Protein AF-A0A6G3T0Z4-F1 (afdb_monomer_lite)

Organism: Streptomyces anulatus (NCBI:txid1892)

InterPro domains:
  IPR003482 Transcription factor WhiB [MF_01479] (1-99)
  IPR003482 Transcription factor WhiB [PTHR38839] (20-99)
  IPR034768 WhiB-like iron-sulfur binding domain [PF02467] (22-90)
  IPR034768 WhiB-like iron-sulfur binding domain [PS51674] (27-90)

Secondary structure (DSSP, 8-state):
--------S-TTS-PPTT--TTGGG-TTTT--HHHHHHHHS--TT-HHHHHHHHHHHHH-TTHHHHHHHHHHTT--SS-BTTB-HHHHHHHHHHGGG---HHHHHHHHTT------HHHHHHHHHHHHHTT--HHHHHHHHT--HHHHHHHHHHHHHHHHHHHHHTTPPPPP------PPP--PPP-PPPPPPPP------PPPPPP--

Foldseek 3Di:
DDPPPPPQAPPLNADAVVDPSLVCQFLCPPDDPVVCCCLFFPDPPSVVSLVVNLVSLVPRPCLVVFLVVCLVVVPQGTATSSDHSVRCVVCNVCVLVDADVSQLVCLVVVTRHDAHVNSLLVNLLVCLVVVHQLVVNCVSVVHDSVVSVVSSVVSVVVVVVVCVVVVNDDDDPDPPPPDPDDDDDDDDDDDDDDDDDDDDDDDDDDDDD

Structure (mmCIF, N/CA/C/O backbone):
data_AF-A0A6G3T0Z4-F1
#
_entry.id   AF-A0A6G3T0Z4-F1
#
loop_
_atom_site.group_PDB
_atom_site.id
_atom_site.type_symbol
_atom_site.label_atom_id
_atom_site.label_alt_id
_atom_site.label_comp_id
_atom_site.label_asym_id
_atom_site.label_entity_id
_atom_site.label_seq_id
_atom_site.pdbx_PDB_ins_code
_atom_site.Cartn_x
_atom_site.Cartn_y
_atom_site.Cartn_z
_atom_site.occupancy
_atom_site.B_iso_or_equiv
_atom_site.auth_seq_id
_atom_site.auth_comp_id
_atom_site.auth_asym_id
_atom_site.auth_atom_id
_atom_site.pdbx_PDB_model_num
ATOM 1 N N . MET A 1 1 ? 9.304 -39.508 3.574 1.00 39.16 1 MET A N 1
ATOM 2 C CA . MET A 1 1 ? 9.573 -38.255 2.840 1.00 39.16 1 MET A CA 1
ATOM 3 C C . MET A 1 1 ? 8.462 -37.276 3.164 1.00 39.16 1 MET A C 1
ATOM 5 O O . MET A 1 1 ? 7.325 -37.524 2.794 1.00 39.16 1 MET A O 1
ATOM 9 N N . ARG A 1 2 ? 8.745 -36.240 3.958 1.00 34.88 2 ARG A N 1
ATOM 10 C CA . ARG A 1 2 ? 7.771 -35.175 4.216 1.00 34.88 2 ARG A CA 1
ATOM 11 C C . ARG A 1 2 ? 7.831 -34.242 3.014 1.00 34.88 2 ARG A C 1
ATOM 13 O O . ARG A 1 2 ? 8.880 -33.650 2.783 1.00 34.88 2 ARG A O 1
ATOM 20 N N . HIS A 1 3 ? 6.756 -34.163 2.237 1.00 34.72 3 HIS A N 1
ATOM 21 C CA . HIS A 1 3 ? 6.620 -33.124 1.225 1.00 34.72 3 HIS A CA 1
ATOM 22 C C . HIS A 1 3 ? 6.630 -31.782 1.960 1.00 34.72 3 HIS A C 1
ATOM 24 O O . HIS A 1 3 ? 5.658 -31.423 2.622 1.00 34.72 3 HIS A O 1
ATOM 30 N N . ILE A 1 4 ? 7.760 -31.076 1.910 1.00 44.34 4 ILE A N 1
ATOM 31 C CA . ILE A 1 4 ? 7.781 -29.642 2.170 1.00 44.34 4 ILE A CA 1
ATOM 32 C C . ILE A 1 4 ? 6.939 -29.070 1.039 1.00 44.34 4 ILE A C 1
ATOM 34 O O . ILE A 1 4 ? 7.375 -29.017 -0.104 1.00 44.34 4 ILE A O 1
ATOM 38 N N . THR A 1 5 ? 5.681 -28.756 1.328 1.00 44.34 5 THR A N 1
ATOM 39 C CA . THR A 1 5 ? 4.868 -27.940 0.438 1.00 44.34 5 THR A CA 1
ATOM 40 C C . THR A 1 5 ? 5.527 -26.573 0.409 1.00 44.34 5 THR A C 1
ATOM 42 O O . THR A 1 5 ? 5.261 -25.749 1.288 1.00 44.34 5 THR A O 1
ATOM 45 N N . THR A 1 6 ? 6.434 -26.360 -0.539 1.00 48.06 6 THR A N 1
ATOM 46 C CA . THR A 1 6 ? 6.972 -25.050 -0.877 1.00 48.06 6 THR A CA 1
ATOM 47 C C . THR A 1 6 ? 5.756 -24.159 -1.115 1.00 48.06 6 THR A C 1
ATOM 49 O O . THR A 1 6 ? 4.993 -24.358 -2.058 1.00 48.06 6 THR A O 1
ATOM 52 N N . HIS A 1 7 ? 5.441 -23.275 -0.167 1.00 46.06 7 HIS A N 1
ATOM 53 C CA . HIS A 1 7 ? 4.372 -22.296 -0.347 1.00 46.06 7 HIS A CA 1
ATOM 54 C C . HIS A 1 7 ? 4.904 -21.247 -1.335 1.00 46.06 7 HIS A C 1
ATOM 56 O O . HIS A 1 7 ? 5.292 -20.154 -0.943 1.00 46.06 7 HIS A O 1
ATOM 62 N N . ASP A 1 8 ? 4.985 -21.625 -2.615 1.00 56.66 8 ASP A N 1
ATOM 63 C CA . ASP A 1 8 ? 5.707 -20.904 -3.675 1.00 56.66 8 ASP A CA 1
ATOM 64 C C . ASP A 1 8 ? 5.019 -19.611 -4.134 1.00 56.66 8 ASP A C 1
ATOM 66 O O . ASP A 1 8 ? 5.622 -18.759 -4.788 1.00 56.66 8 ASP A O 1
ATOM 70 N N . ALA A 1 9 ? 3.764 -19.415 -3.743 1.00 55.50 9 ALA A N 1
ATOM 71 C CA . ALA A 1 9 ? 3.096 -18.125 -3.740 1.00 55.50 9 ALA A CA 1
ATOM 72 C C . ALA A 1 9 ? 2.001 -18.154 -2.669 1.00 55.50 9 ALA A C 1
ATOM 74 O O . ALA A 1 9 ? 1.286 -19.155 -2.551 1.00 55.50 9 ALA A O 1
ATOM 75 N N . PRO A 1 10 ? 1.805 -17.081 -1.887 1.00 57.53 10 PRO A N 1
ATOM 76 C CA . PRO A 1 10 ? 0.665 -17.035 -0.990 1.00 57.53 10 PRO A CA 1
ATOM 77 C C . PRO A 1 10 ? -0.624 -17.106 -1.820 1.00 57.53 10 PRO A C 1
ATOM 79 O O . PRO A 1 10 ? -0.780 -16.346 -2.772 1.00 57.53 10 PRO A O 1
ATOM 82 N N . ALA A 1 11 ? -1.571 -17.976 -1.450 1.00 58.59 11 ALA A N 1
ATOM 83 C CA . ALA A 1 11 ? -2.845 -18.171 -2.166 1.00 58.59 11 ALA A CA 1
ATOM 84 C C . ALA A 1 11 ? -3.649 -16.869 -2.385 1.00 58.59 11 ALA A C 1
ATOM 86 O O . ALA A 1 11 ? -4.491 -16.760 -3.270 1.00 58.59 11 ALA A O 1
ATOM 87 N N . THR A 1 12 ? -3.377 -15.854 -1.571 1.00 63.94 12 THR A N 1
ATOM 88 C CA . THR A 1 12 ? -3.968 -14.516 -1.624 1.00 63.94 12 THR A CA 1
ATOM 89 C C . THR A 1 12 ? -3.285 -13.571 -2.616 1.00 63.94 12 THR A C 1
ATOM 91 O O . THR A 1 12 ? -3.827 -12.493 -2.863 1.00 63.94 12 THR A O 1
ATOM 94 N N . GLY A 1 13 ? -2.118 -13.928 -3.166 1.00 75.25 13 GLY A N 1
ATOM 95 C CA . GLY A 1 13 ? -1.301 -13.084 -4.046 1.00 75.25 13 GLY A CA 1
ATOM 96 C C . GLY A 1 13 ? -0.792 -11.804 -3.380 1.00 75.25 13 GLY A C 1
ATOM 97 O O . GLY A 1 13 ? -0.668 -10.788 -4.051 1.00 75.25 13 GLY A O 1
ATOM 98 N N . LEU A 1 14 ? -0.609 -11.831 -2.055 1.00 84.69 14 LEU A N 1
ATOM 99 C CA . LEU A 1 14 ? -0.112 -10.708 -1.262 1.00 84.69 14 LEU A CA 1
ATOM 100 C C . LEU A 1 14 ? 1.140 -11.130 -0.502 1.00 84.69 14 LEU A C 1
ATOM 102 O O . LEU A 1 14 ? 1.054 -12.022 0.353 1.00 84.69 14 LEU A O 1
ATOM 106 N N . ARG A 1 15 ? 2.248 -10.441 -0.760 1.00 88.31 15 ARG A N 1
ATOM 107 C CA . ARG A 1 15 ? 3.511 -10.543 -0.023 1.00 88.31 15 ARG A CA 1
ATOM 108 C C . ARG A 1 15 ? 3.338 -10.286 1.483 1.00 88.31 15 ARG A C 1
ATOM 110 O O . ARG A 1 15 ? 2.588 -9.391 1.883 1.00 88.31 15 ARG A O 1
ATOM 117 N N . GLY A 1 16 ? 4.021 -11.074 2.314 1.00 86.88 16 GLY A N 1
ATOM 118 C CA . GLY A 1 16 ? 4.081 -10.833 3.762 1.00 86.88 16 GLY A CA 1
ATOM 119 C C . GLY A 1 16 ? 5.080 -9.729 4.131 1.00 86.88 16 GLY A C 1
ATOM 120 O O . GLY A 1 16 ? 5.946 -9.419 3.324 1.00 86.88 16 GLY A O 1
ATOM 121 N N . ILE A 1 17 ? 5.028 -9.115 5.316 1.00 86.81 17 ILE A N 1
ATOM 122 C CA . ILE A 1 17 ? 6.074 -8.151 5.727 1.00 86.81 17 ILE A CA 1
ATOM 123 C C . ILE A 1 17 ? 7.436 -8.866 5.770 1.00 86.81 17 ILE A C 1
ATOM 125 O O . ILE A 1 17 ? 7.545 -9.977 6.271 1.00 86.81 17 ILE A O 1
ATOM 129 N N . GLY 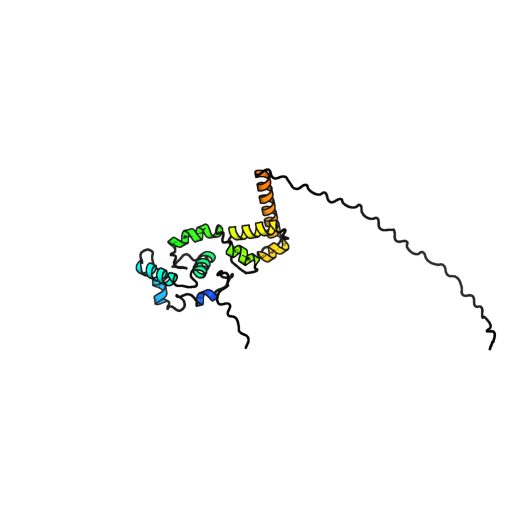A 1 18 ? 8.469 -8.268 5.167 1.00 84.19 18 GLY A N 1
ATOM 130 C CA . GLY A 1 18 ? 9.815 -8.860 5.109 1.00 84.19 18 GLY A CA 1
ATOM 131 C C . GLY A 1 18 ? 9.991 -10.072 4.182 1.00 84.19 18 GLY A C 1
ATOM 132 O O . GLY A 1 18 ? 11.114 -10.522 4.003 1.00 84.19 18 GLY A O 1
ATOM 133 N N . ASP A 1 19 ? 8.928 -10.584 3.557 1.00 86.56 19 ASP A N 1
ATOM 134 C CA . ASP A 1 19 ? 9.032 -11.667 2.574 1.00 86.56 19 ASP A CA 1
ATOM 135 C C . ASP A 1 19 ? 9.763 -11.200 1.300 1.00 86.56 19 ASP A C 1
ATOM 137 O O . ASP A 1 19 ? 9.306 -10.279 0.609 1.00 86.56 19 ASP A O 1
ATOM 141 N N . THR A 1 20 ? 10.896 -11.845 1.010 1.00 86.69 20 THR A N 1
ATOM 142 C CA . THR A 1 20 ? 11.754 -11.639 -0.167 1.00 86.69 20 THR A CA 1
ATOM 143 C C . THR A 1 20 ? 11.753 -12.833 -1.127 1.00 86.69 20 THR A C 1
ATOM 145 O O . THR A 1 20 ? 12.346 -12.741 -2.198 1.00 86.69 20 THR A O 1
ATOM 148 N N . HIS A 1 21 ? 11.043 -13.928 -0.823 1.00 87.62 21 HIS A N 1
ATOM 149 C CA . HIS A 1 21 ? 11.031 -15.146 -1.651 1.00 87.62 21 HIS A CA 1
ATOM 150 C C . HIS A 1 21 ? 10.405 -14.920 -3.037 1.00 87.62 21 HIS A C 1
ATOM 152 O O . HIS A 1 21 ? 10.620 -15.670 -3.983 1.00 87.62 21 HIS A O 1
ATOM 158 N N . TRP A 1 22 ? 9.622 -13.857 -3.207 1.00 89.38 22 TRP A N 1
ATOM 159 C CA . TRP A 1 22 ? 9.109 -13.473 -4.519 1.00 89.38 22 TRP A CA 1
ATOM 160 C C . TRP A 1 22 ? 10.216 -13.014 -5.486 1.00 89.38 22 TRP A C 1
ATOM 162 O O . TRP A 1 22 ? 10.035 -13.155 -6.691 1.00 89.38 22 TRP A O 1
ATOM 172 N N . GLN A 1 23 ? 11.352 -12.505 -4.995 1.00 91.62 23 GLN A N 1
ATOM 173 C CA . GLN A 1 23 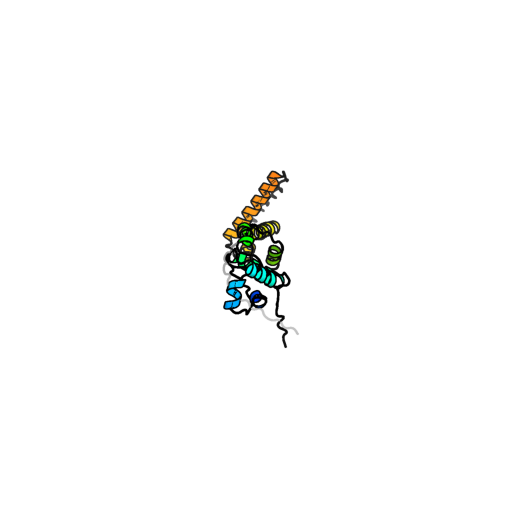? 12.404 -11.930 -5.844 1.00 91.62 23 GLN A CA 1
ATOM 174 C C . GLN A 1 23 ? 13.029 -12.972 -6.773 1.00 91.62 23 GLN A C 1
ATOM 176 O O . GLN A 1 23 ? 13.218 -12.688 -7.951 1.00 91.62 23 GLN A O 1
ATOM 181 N N . VAL A 1 24 ? 13.247 -14.200 -6.286 1.00 91.56 24 VAL A N 1
ATOM 182 C CA . VAL A 1 24 ? 13.832 -15.296 -7.084 1.00 91.56 24 VAL A CA 1
ATOM 183 C C . VAL A 1 24 ? 12.939 -15.766 -8.236 1.00 91.56 24 VAL A C 1
ATOM 185 O O . VAL A 1 24 ? 13.389 -16.493 -9.112 1.00 91.56 24 VAL A O 1
ATOM 188 N N . ARG A 1 25 ? 11.665 -15.352 -8.248 1.00 90.62 25 ARG A N 1
ATOM 189 C CA . ARG A 1 25 ? 10.694 -15.644 -9.315 1.00 90.62 25 ARG A CA 1
ATOM 190 C C . ARG A 1 25 ? 10.538 -14.489 -10.308 1.00 90.62 25 ARG A C 1
ATOM 192 O O . ARG A 1 25 ? 9.703 -14.572 -11.208 1.00 90.62 25 ARG A O 1
ATOM 199 N N . GLY A 1 26 ? 11.260 -13.385 -10.114 1.00 94.06 26 GLY A N 1
ATOM 200 C CA . GLY A 1 26 ? 11.271 -12.276 -11.060 1.00 94.06 26 GLY A CA 1
ATOM 201 C C . GLY A 1 26 ? 11.896 -12.704 -12.379 1.00 94.06 26 GLY A C 1
ATOM 202 O O . GLY A 1 26 ? 12.942 -13.332 -12.377 1.00 94.06 26 GLY A O 1
ATOM 203 N N . THR A 1 27 ? 11.298 -12.335 -13.510 1.00 94.31 27 THR A N 1
ATOM 204 C CA . THR A 1 27 ? 11.914 -12.580 -14.829 1.00 94.31 27 THR A CA 1
ATOM 205 C C . THR A 1 27 ? 13.277 -11.895 -14.954 1.00 94.31 27 THR A C 1
ATOM 207 O O . THR A 1 27 ? 14.166 -12.415 -15.608 1.00 94.31 27 THR A O 1
ATOM 210 N N . CYS A 1 28 ? 13.452 -10.760 -14.272 1.00 94.31 28 CYS A N 1
ATOM 211 C CA . CYS A 1 28 ? 14.720 -10.045 -14.172 1.00 94.31 28 CYS A CA 1
ATOM 212 C C . CYS A 1 28 ? 15.740 -10.689 -13.216 1.00 94.31 28 CYS A C 1
ATOM 214 O O . CYS A 1 28 ? 16.858 -10.200 -13.081 1.00 94.31 28 CYS A O 1
ATOM 216 N N . HIS A 1 29 ? 15.365 -11.739 -12.485 1.00 94.38 29 HIS A N 1
ATOM 217 C CA . HIS A 1 29 ? 16.253 -12.353 -11.511 1.00 94.38 29 HIS A CA 1
ATOM 218 C C . HIS A 1 29 ? 17.387 -13.108 -12.208 1.00 94.38 29 HIS A C 1
ATOM 220 O O . HIS A 1 29 ? 17.137 -13.995 -13.021 1.00 94.38 29 HIS A O 1
ATOM 226 N N . GLY A 1 30 ? 18.628 -12.810 -11.819 1.00 92.31 30 GLY A N 1
ATOM 227 C CA . GLY A 1 30 ? 19.820 -13.456 -12.368 1.00 92.31 30 GLY A CA 1
ATOM 228 C C . GLY A 1 30 ? 20.331 -12.845 -13.673 1.00 92.31 30 GLY A C 1
ATOM 229 O O . GLY A 1 30 ? 21.242 -13.419 -14.253 1.00 92.31 30 GLY A O 1
ATOM 230 N N . MET A 1 31 ? 19.773 -11.715 -14.123 1.00 94.25 31 MET A N 1
ATOM 231 C CA . MET A 1 31 ? 20.418 -10.911 -15.165 1.00 94.25 31 MET A CA 1
ATOM 232 C C . MET A 1 31 ? 21.700 -10.289 -14.617 1.00 94.25 31 MET A C 1
ATOM 234 O O . MET A 1 31 ? 21.745 -9.887 -13.447 1.00 94.25 31 MET A O 1
ATOM 238 N N . ASP A 1 32 ? 22.710 -10.199 -15.476 1.00 95.69 32 ASP A N 1
ATOM 239 C CA . ASP A 1 32 ? 23.965 -9.537 -15.152 1.00 95.69 32 ASP A CA 1
ATOM 240 C C . ASP A 1 32 ? 23.738 -8.033 -14.943 1.00 95.69 32 ASP A C 1
ATOM 242 O O . ASP A 1 32 ? 22.775 -7.440 -15.443 1.00 95.69 32 ASP A O 1
ATOM 246 N N . VAL A 1 33 ? 24.594 -7.409 -14.132 1.00 92.44 33 VAL A N 1
ATOM 247 C CA . VAL A 1 33 ? 24.405 -6.007 -13.726 1.00 92.44 33 VAL A CA 1
ATOM 248 C C . VAL A 1 33 ? 24.534 -5.084 -14.934 1.00 92.44 33 VAL A C 1
ATOM 250 O O . VAL A 1 33 ? 23.789 -4.112 -15.041 1.00 92.44 33 VAL A O 1
ATOM 253 N N . GLU A 1 34 ? 25.446 -5.417 -15.843 1.00 93.31 34 GLU A N 1
ATOM 254 C CA . GLU A 1 34 ? 25.714 -4.696 -17.082 1.00 93.31 34 GLU A CA 1
ATOM 255 C C . GLU A 1 34 ? 24.495 -4.660 -18.015 1.00 93.31 34 GLU A C 1
ATOM 257 O O . GLU A 1 34 ? 24.259 -3.637 -18.653 1.00 93.31 34 GLU A O 1
ATOM 262 N N . ASP A 1 35 ? 23.693 -5.728 -18.040 1.00 92.38 35 ASP A N 1
ATOM 263 C CA . ASP A 1 35 ? 22.469 -5.805 -18.847 1.00 92.38 35 ASP A CA 1
ATOM 264 C C . ASP A 1 35 ? 21.272 -5.168 -18.121 1.00 92.38 35 ASP A C 1
ATOM 266 O O . ASP A 1 35 ? 20.413 -4.526 -18.725 1.00 92.38 35 ASP A O 1
ATOM 270 N N . ALA A 1 36 ? 21.195 -5.329 -16.797 1.00 92.50 36 ALA A N 1
ATOM 271 C CA . ALA A 1 36 ? 20.053 -4.867 -16.014 1.00 92.50 36 ALA A CA 1
ATOM 272 C C . ALA A 1 36 ? 20.042 -3.347 -15.777 1.00 92.50 36 ALA A C 1
ATOM 274 O O . ALA A 1 36 ? 18.964 -2.761 -15.653 1.00 92.50 36 ALA A O 1
ATOM 275 N N . GLU A 1 37 ? 21.207 -2.708 -15.662 1.00 93.25 37 GLU A N 1
ATOM 276 C CA . GLU A 1 37 ? 21.318 -1.270 -15.386 1.00 93.25 37 GLU A CA 1
ATOM 277 C C . GLU A 1 37 ? 20.640 -0.396 -16.456 1.00 93.25 37 GLU A C 1
ATOM 279 O O . GLU A 1 37 ? 19.693 0.310 -16.085 1.00 93.25 37 GLU A O 1
ATOM 284 N N . PRO A 1 38 ? 20.989 -0.495 -17.757 1.00 93.19 38 PRO A N 1
ATOM 285 C CA . PRO A 1 38 ? 20.376 0.345 -18.788 1.00 93.19 38 PRO A CA 1
ATOM 286 C C . PRO A 1 38 ? 18.870 0.089 -18.922 1.00 93.19 38 PRO A C 1
ATOM 288 O O . PRO A 1 38 ? 18.080 1.026 -19.025 1.00 93.19 38 PRO A O 1
ATOM 291 N N . VAL A 1 39 ? 18.445 -1.174 -18.815 1.00 94.44 39 VAL A N 1
ATOM 292 C CA . VAL A 1 39 ? 17.040 -1.568 -18.988 1.00 94.44 39 VAL A CA 1
ATOM 293 C C . VAL A 1 39 ? 16.170 -1.097 -17.816 1.00 94.44 39 VAL A C 1
ATOM 295 O O . VAL A 1 39 ? 15.089 -0.541 -18.013 1.00 94.44 39 VAL A O 1
ATOM 298 N N . PHE A 1 40 ? 16.601 -1.296 -16.564 1.00 95.81 40 PHE A N 1
ATOM 299 C CA . PHE A 1 40 ? 15.761 -1.019 -15.388 1.00 95.81 40 PHE A CA 1
ATOM 300 C C . PHE A 1 40 ? 16.007 0.342 -14.743 1.00 95.81 40 PHE A C 1
ATOM 302 O O . PHE A 1 40 ? 15.152 0.785 -13.967 1.00 95.81 40 PHE A O 1
ATOM 309 N N . PHE A 1 41 ? 17.095 1.037 -15.074 1.00 95.81 41 PHE A N 1
ATOM 310 C CA . PHE A 1 41 ? 17.384 2.399 -14.617 1.00 95.81 41 PHE A CA 1
ATOM 311 C C . PHE A 1 41 ? 17.572 3.425 -15.757 1.00 95.81 41 PHE A C 1
ATOM 313 O O . PHE A 1 41 ? 18.433 4.297 -15.642 1.00 95.81 41 PHE A O 1
ATOM 320 N N . PRO A 1 42 ? 16.716 3.428 -16.799 1.00 94.88 42 PRO A N 1
ATOM 321 C CA . PRO A 1 42 ? 16.870 4.330 -17.931 1.00 94.88 42 PRO A CA 1
ATOM 322 C C . PRO A 1 42 ? 16.590 5.787 -17.560 1.00 94.88 42 PRO A C 1
ATOM 324 O O . PRO A 1 42 ? 15.790 6.110 -16.664 1.00 94.88 42 PRO A O 1
ATOM 327 N N . GLY A 1 43 ? 17.196 6.696 -18.318 1.00 94.25 43 GLY A N 1
ATOM 328 C CA . GLY A 1 43 ? 16.849 8.103 -18.323 1.00 94.25 43 GLY A CA 1
ATOM 329 C C . GLY A 1 43 ? 15.469 8.360 -18.954 1.00 94.25 43 GLY A C 1
ATOM 330 O O . GLY A 1 43 ? 14.898 7.521 -19.648 1.00 94.25 43 GLY A O 1
ATOM 331 N N . PRO A 1 44 ? 14.880 9.559 -18.764 1.00 91.12 44 PRO A N 1
ATOM 332 C CA . PRO A 1 44 ? 13.520 9.852 -19.237 1.00 91.12 44 PRO A CA 1
ATOM 333 C C . PRO A 1 44 ? 13.312 9.804 -20.761 1.00 91.12 44 PRO A C 1
ATOM 335 O O . PRO A 1 44 ? 12.165 9.851 -21.205 1.00 91.12 44 PRO A O 1
ATOM 338 N N . ARG A 1 45 ? 14.395 9.801 -21.549 1.00 94.00 45 ARG A N 1
ATOM 339 C CA . ARG A 1 45 ? 14.371 9.821 -23.022 1.00 94.00 45 ARG A CA 1
ATOM 340 C C . ARG A 1 45 ? 14.770 8.486 -23.650 1.00 94.00 45 ARG A C 1
ATOM 342 O O . ARG A 1 45 ? 14.690 8.365 -24.868 1.00 94.00 45 ARG A O 1
ATOM 349 N N . ASP A 1 46 ? 15.131 7.498 -22.839 1.00 95.19 46 ASP A N 1
ATOM 350 C CA . ASP A 1 46 ? 15.607 6.202 -23.317 1.00 95.19 46 ASP A CA 1
ATOM 351 C C . ASP A 1 46 ? 14.387 5.300 -23.549 1.00 95.19 46 ASP A C 1
ATOM 353 O O . ASP A 1 46 ? 14.022 4.426 -22.765 1.00 95.19 46 ASP A O 1
ATOM 357 N N . HIS A 1 47 ? 13.630 5.647 -24.592 1.00 95.19 47 HIS A N 1
ATOM 358 C CA . HIS A 1 47 ? 12.315 5.067 -24.859 1.00 95.19 47 HIS A CA 1
ATOM 359 C C . HIS A 1 47 ? 12.378 3.576 -25.201 1.00 95.19 47 HIS A C 1
ATOM 361 O O . HIS A 1 47 ? 11.430 2.858 -24.881 1.00 95.19 47 HIS A O 1
ATOM 367 N N . GLU A 1 48 ? 13.468 3.134 -25.828 1.00 96.00 48 GLU A N 1
ATOM 368 C CA . GLU A 1 48 ? 13.713 1.735 -26.189 1.00 96.00 48 GLU A CA 1
ATOM 369 C C . GLU A 1 48 ? 13.899 0.885 -24.925 1.00 96.00 48 GLU A C 1
ATOM 371 O O . GLU A 1 48 ? 13.105 -0.028 -24.696 1.00 96.00 48 GLU A O 1
ATOM 376 N N . ASP A 1 49 ? 14.799 1.289 -24.026 1.00 95.44 49 ASP A N 1
ATOM 377 C CA . ASP A 1 49 ? 15.043 0.613 -22.742 1.00 95.44 49 ASP A CA 1
ATOM 378 C C . ASP A 1 49 ? 13.786 0.574 -21.856 1.00 95.44 49 ASP A C 1
ATOM 380 O O . ASP A 1 49 ? 13.429 -0.450 -21.266 1.00 95.44 49 ASP A O 1
ATOM 384 N N . ILE A 1 50 ? 13.037 1.685 -21.799 1.00 96.69 50 ILE A N 1
ATOM 385 C CA . ILE A 1 50 ? 11.763 1.739 -21.065 1.00 96.69 50 ILE A CA 1
ATOM 386 C C . ILE A 1 50 ? 10.749 0.746 -21.648 1.00 96.69 50 ILE A C 1
ATOM 388 O O . ILE A 1 50 ? 9.979 0.144 -20.888 1.00 96.69 50 ILE A O 1
ATOM 392 N N . ALA A 1 51 ? 10.684 0.615 -22.975 1.00 96.88 51 ALA A N 1
ATOM 393 C CA . ALA A 1 51 ? 9.771 -0.311 -23.636 1.00 96.88 51 ALA A CA 1
ATOM 394 C C . ALA A 1 51 ? 10.168 -1.766 -23.360 1.00 96.88 51 ALA A C 1
ATOM 396 O O . ALA A 1 51 ? 9.305 -2.548 -22.954 1.00 96.88 51 ALA A O 1
ATOM 397 N N . GLU A 1 52 ? 11.456 -2.089 -23.467 1.00 96.00 52 GLU A N 1
ATOM 398 C CA . GLU A 1 52 ? 12.011 -3.408 -23.157 1.00 96.00 52 GLU A CA 1
ATOM 399 C C . GLU A 1 52 ? 11.719 -3.817 -21.706 1.00 96.00 52 GLU A C 1
ATOM 401 O O . GLU A 1 52 ? 11.129 -4.869 -21.440 1.00 96.00 52 GLU A O 1
ATOM 406 N N . ALA A 1 53 ? 12.013 -2.944 -20.742 1.00 96.62 53 ALA A N 1
ATOM 407 C CA . ALA A 1 53 ? 11.750 -3.214 -19.332 1.00 96.62 53 ALA A CA 1
ATOM 408 C C . ALA A 1 53 ? 10.260 -3.431 -19.039 1.00 96.62 53 ALA A C 1
ATOM 410 O O . ALA A 1 53 ? 9.882 -4.269 -18.209 1.00 96.62 53 ALA A O 1
ATOM 411 N N . LYS A 1 54 ? 9.386 -2.663 -19.702 1.00 97.06 54 LYS A N 1
ATOM 412 C CA . LYS A 1 54 ? 7.931 -2.810 -19.578 1.00 97.06 54 LYS A CA 1
ATOM 413 C C . LYS A 1 54 ? 7.444 -4.122 -20.172 1.00 97.06 54 LYS A C 1
ATOM 415 O O . LYS A 1 54 ? 6.559 -4.735 -19.571 1.00 97.06 54 LYS A O 1
ATOM 420 N N . GLU A 1 55 ? 8.012 -4.550 -21.293 1.00 96.56 55 GLU A N 1
ATOM 421 C CA . GLU A 1 55 ? 7.729 -5.844 -21.901 1.00 96.56 55 GLU A CA 1
ATOM 422 C C . GLU A 1 55 ? 8.135 -6.977 -20.957 1.00 96.56 55 GLU A C 1
ATOM 424 O O . GLU A 1 55 ? 7.273 -7.756 -20.553 1.00 96.56 55 GLU A O 1
ATOM 429 N N . LEU A 1 56 ? 9.384 -6.995 -20.480 1.00 95.19 56 LEU A N 1
ATOM 430 C CA . LEU A 1 56 ? 9.870 -7.973 -19.496 1.00 95.19 56 LEU A CA 1
ATOM 431 C C . LEU A 1 56 ? 8.974 -8.028 -18.249 1.00 95.19 56 LEU A C 1
ATOM 433 O O . LEU A 1 56 ? 8.570 -9.099 -17.787 1.00 95.19 56 LEU A O 1
ATOM 437 N N . CYS A 1 57 ? 8.592 -6.864 -17.717 1.00 96.75 57 CYS A N 1
ATOM 438 C CA . CYS A 1 57 ? 7.681 -6.779 -16.579 1.00 96.75 57 CYS A CA 1
ATOM 439 C C . CYS A 1 57 ? 6.258 -7.265 -16.896 1.00 96.75 57 CYS A C 1
ATOM 441 O O . CYS A 1 57 ? 5.549 -7.677 -15.975 1.00 96.75 57 CYS A O 1
ATOM 443 N N . GLY A 1 58 ? 5.816 -7.199 -18.153 1.00 95.19 58 GLY A N 1
ATOM 444 C CA . GLY A 1 58 ? 4.484 -7.606 -18.604 1.00 95.19 58 GLY A CA 1
ATOM 445 C C . GLY A 1 58 ? 4.206 -9.091 -18.378 1.00 95.19 58 GLY A C 1
ATOM 446 O O . GLY A 1 58 ? 3.100 -9.444 -17.965 1.00 95.19 58 GLY A O 1
ATOM 447 N N . TRP A 1 59 ? 5.227 -9.928 -18.556 1.00 92.62 59 TRP A N 1
ATOM 448 C CA . TRP A 1 59 ? 5.157 -11.386 -18.395 1.00 92.62 59 TRP A CA 1
ATOM 449 C C . TRP A 1 59 ? 5.581 -11.862 -16.997 1.00 92.62 59 TRP A C 1
ATOM 451 O O . TRP A 1 59 ? 5.414 -13.032 -16.655 1.00 92.62 59 TRP A O 1
ATOM 461 N N . CYS A 1 60 ? 6.127 -10.963 -16.175 1.00 94.75 60 CYS A N 1
ATOM 462 C CA . CYS A 1 60 ? 6.705 -11.306 -14.881 1.00 94.75 60 CYS A CA 1
ATOM 463 C C . CYS A 1 60 ? 5.627 -11.733 -13.859 1.00 94.75 60 CYS A C 1
ATOM 465 O O . CYS A 1 60 ? 4.742 -10.936 -13.517 1.00 94.75 60 CYS A O 1
ATOM 467 N N . PRO A 1 61 ? 5.708 -12.952 -13.283 1.00 91.88 61 PRO A N 1
ATOM 468 C CA . PRO A 1 61 ? 4.673 -13.478 -12.386 1.00 91.88 61 PRO A CA 1
ATOM 469 C C . PRO A 1 61 ? 4.583 -12.717 -11.056 1.00 91.88 61 PRO A C 1
ATOM 471 O O . PRO A 1 61 ? 3.547 -12.737 -10.391 1.00 91.88 61 PRO A O 1
ATOM 474 N N . VAL A 1 62 ? 5.653 -12.017 -10.670 1.00 93.81 62 VAL A N 1
ATOM 475 C CA . VAL A 1 62 ? 5.760 -11.262 -9.411 1.00 93.81 62 VAL A CA 1
ATOM 476 C C . VAL A 1 62 ? 5.638 -9.754 -9.602 1.00 93.81 62 VAL A C 1
ATOM 478 O O . VAL A 1 62 ? 5.960 -8.983 -8.702 1.00 93.81 62 VAL A O 1
ATOM 481 N N . ARG A 1 63 ? 5.125 -9.301 -10.753 1.00 94.25 63 ARG A N 1
ATOM 482 C CA . ARG A 1 63 ? 4.957 -7.875 -11.075 1.00 94.25 63 ARG A CA 1
ATOM 483 C C . ARG A 1 63 ? 4.251 -7.081 -9.967 1.00 94.25 63 ARG A C 1
ATOM 485 O O . ARG A 1 63 ? 4.657 -5.962 -9.661 1.00 94.25 63 ARG A O 1
ATOM 492 N N . ARG 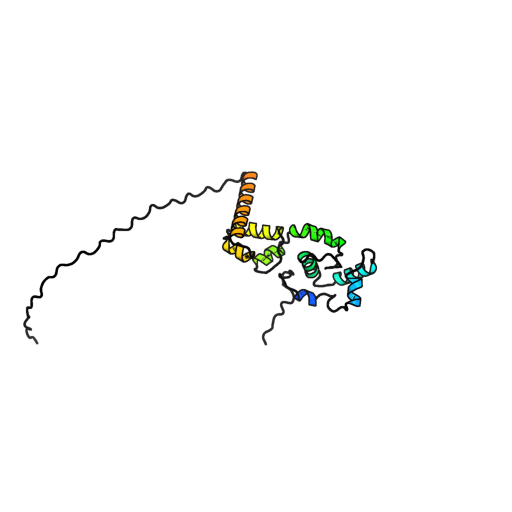A 1 64 ? 3.200 -7.652 -9.362 1.00 92.00 64 ARG A N 1
ATOM 493 C CA . ARG A 1 64 ? 2.448 -7.016 -8.262 1.00 92.00 64 ARG A CA 1
ATOM 494 C C . ARG A 1 64 ? 3.276 -6.914 -6.984 1.00 92.00 64 ARG A C 1
ATOM 496 O O . ARG A 1 64 ? 3.356 -5.828 -6.424 1.00 92.00 64 ARG A O 1
ATOM 503 N N . ASP A 1 65 ? 3.924 -8.005 -6.580 1.00 92.81 65 ASP A N 1
ATOM 504 C CA . ASP A 1 65 ? 4.787 -8.029 -5.393 1.00 92.81 65 ASP A CA 1
ATOM 505 C C . ASP A 1 65 ? 5.966 -7.052 -5.549 1.00 92.81 65 ASP A C 1
ATOM 507 O O . ASP A 1 65 ? 6.293 -6.327 -4.613 1.00 92.81 65 ASP A O 1
ATOM 511 N N . CYS A 1 66 ? 6.537 -6.964 -6.756 1.00 94.75 66 CYS A N 1
ATOM 512 C CA . CYS A 1 66 ? 7.592 -6.019 -7.124 1.00 94.75 66 CYS A CA 1
ATOM 513 C C . CYS A 1 66 ? 7.139 -4.557 -6.986 1.00 94.75 66 CYS A C 1
ATOM 515 O O . CYS A 1 66 ? 7.827 -3.745 -6.363 1.00 94.75 66 CYS A O 1
ATOM 517 N N . LEU A 1 67 ? 5.963 -4.218 -7.529 1.00 95.19 67 LEU A N 1
ATOM 518 C CA . LEU A 1 67 ? 5.409 -2.871 -7.404 1.00 95.19 67 LEU A CA 1
ATOM 519 C C . LEU A 1 67 ? 5.109 -2.522 -5.945 1.00 95.19 67 LEU A C 1
ATOM 521 O O . LEU A 1 67 ? 5.488 -1.448 -5.479 1.00 95.19 67 LEU A O 1
ATOM 525 N N . ASP A 1 68 ? 4.449 -3.425 -5.223 1.00 93.44 68 ASP A N 1
ATOM 526 C CA . ASP A 1 68 ? 4.105 -3.222 -3.820 1.00 93.44 68 ASP A CA 1
ATOM 527 C C . ASP A 1 68 ? 5.361 -3.039 -2.967 1.00 93.44 68 ASP A C 1
ATOM 529 O O . ASP A 1 68 ? 5.418 -2.112 -2.163 1.00 93.44 68 ASP A O 1
ATOM 533 N N . PHE A 1 69 ? 6.401 -3.844 -3.196 1.00 94.06 69 PHE A N 1
ATOM 534 C CA . PHE A 1 69 ? 7.693 -3.686 -2.538 1.00 94.06 69 PHE A CA 1
ATOM 535 C C . PHE A 1 69 ? 8.301 -2.304 -2.799 1.00 94.06 69 PHE A C 1
ATOM 537 O O . PHE A 1 69 ? 8.735 -1.634 -1.861 1.00 94.06 69 PHE A O 1
ATOM 544 N N . ALA A 1 70 ? 8.296 -1.843 -4.049 1.00 95.94 70 ALA A N 1
ATOM 545 C CA . ALA A 1 70 ? 8.848 -0.540 -4.395 1.00 95.94 70 ALA A CA 1
ATOM 546 C C . ALA A 1 70 ? 8.075 0.618 -3.743 1.00 95.94 70 ALA A C 1
ATOM 548 O O . ALA A 1 70 ? 8.684 1.594 -3.303 1.00 95.94 70 ALA A O 1
ATOM 549 N N . LEU A 1 71 ? 6.746 0.507 -3.658 1.00 95.19 71 LEU A N 1
ATOM 550 C CA . LEU A 1 71 ? 5.885 1.488 -2.997 1.00 95.19 71 LEU A CA 1
ATOM 551 C C . LEU A 1 71 ? 6.097 1.503 -1.478 1.00 95.19 71 LEU A C 1
ATOM 553 O O . LEU A 1 71 ? 6.299 2.567 -0.898 1.00 95.19 71 LEU A O 1
ATOM 557 N N . GLU A 1 72 ? 6.093 0.332 -0.842 1.00 92.62 72 GLU A N 1
ATOM 558 C CA . GLU A 1 72 ? 6.225 0.171 0.612 1.00 92.62 72 GLU A CA 1
ATOM 559 C C . GLU A 1 72 ? 7.599 0.625 1.131 1.00 92.62 72 GLU A C 1
ATOM 561 O O . GLU A 1 72 ? 7.684 1.168 2.230 1.00 92.62 72 GLU A O 1
ATOM 566 N N . ASN A 1 73 ? 8.659 0.460 0.330 1.00 93.12 73 ASN A N 1
ATOM 567 C CA . ASN A 1 73 ? 10.023 0.870 0.685 1.00 93.12 73 ASN A CA 1
ATOM 568 C C . ASN A 1 73 ? 10.411 2.258 0.150 1.00 93.12 73 ASN A C 1
ATOM 570 O O . ASN A 1 73 ? 11.549 2.688 0.322 1.00 93.12 73 ASN A O 1
ATOM 574 N N . GLY A 1 74 ? 9.499 2.973 -0.517 1.00 94.25 74 GLY A N 1
ATOM 575 C CA . GLY A 1 74 ? 9.785 4.318 -1.020 1.00 94.25 74 GLY A CA 1
ATOM 576 C C . GLY A 1 74 ? 10.858 4.365 -2.114 1.00 94.25 74 GLY A C 1
ATOM 577 O O . GLY A 1 74 ? 11.488 5.407 -2.296 1.00 94.25 74 GLY A O 1
ATOM 578 N N . LEU A 1 75 ? 11.071 3.268 -2.848 1.00 95.00 75 LEU A N 1
ATOM 579 C CA . LEU A 1 75 ? 12.016 3.225 -3.965 1.00 95.00 75 LEU A CA 1
ATOM 580 C C . LEU A 1 75 ? 11.477 4.132 -5.070 1.00 95.00 75 LEU A C 1
ATOM 582 O O . LEU A 1 75 ? 10.337 3.962 -5.494 1.00 95.00 75 LEU A O 1
ATOM 586 N N . LYS A 1 76 ? 12.245 5.125 -5.521 1.00 93.81 76 LYS A N 1
ATOM 587 C CA . LYS A 1 76 ? 11.768 6.116 -6.509 1.00 93.81 76 LYS A CA 1
ATOM 588 C C . LYS A 1 76 ? 12.379 5.928 -7.883 1.00 93.81 76 LYS A C 1
ATOM 590 O O . LYS A 1 76 ? 11.676 6.110 -8.870 1.00 93.81 76 LYS A O 1
ATOM 595 N N . GLU A 1 77 ? 13.649 5.559 -7.937 1.00 95.12 77 GLU A N 1
ATOM 596 C CA . GLU A 1 77 ? 14.370 5.391 -9.194 1.00 95.12 77 GLU A CA 1
ATOM 597 C C . GLU A 1 77 ? 14.056 4.042 -9.845 1.00 95.12 77 GLU A C 1
ATOM 599 O O . GLU A 1 77 ? 13.518 3.134 -9.200 1.00 95.12 77 GLU A O 1
ATOM 604 N N . GLY A 1 78 ? 14.349 3.960 -11.140 1.00 95.19 78 GLY A N 1
ATOM 605 C CA . GLY A 1 78 ? 14.172 2.772 -11.964 1.00 95.19 78 GLY A CA 1
ATOM 606 C C . GLY A 1 78 ? 12.726 2.372 -12.264 1.00 95.19 78 GLY A C 1
ATOM 607 O O . GLY A 1 78 ? 11.748 3.053 -11.911 1.00 95.19 78 GLY A O 1
ATOM 608 N N . ILE A 1 79 ? 12.606 1.230 -12.931 1.00 97.38 79 ILE A N 1
ATOM 609 C CA . ILE A 1 79 ? 11.359 0.603 -13.353 1.00 97.38 79 ILE A CA 1
ATOM 610 C C . ILE A 1 79 ? 11.034 -0.539 -12.395 1.00 97.38 79 ILE A C 1
ATOM 612 O O . ILE A 1 79 ? 11.782 -1.500 -12.261 1.00 97.38 79 ILE A O 1
ATOM 616 N N . TRP A 1 80 ? 9.885 -0.441 -11.726 1.00 97.25 80 TRP A N 1
ATOM 617 C CA . TRP A 1 80 ? 9.423 -1.444 -10.762 1.00 97.25 80 TRP A CA 1
ATOM 618 C C . TRP A 1 80 ? 8.004 -1.867 -11.111 1.00 97.25 80 TRP A C 1
ATOM 620 O O . TRP A 1 80 ? 7.129 -1.018 -11.297 1.00 97.25 80 TRP A O 1
ATOM 630 N N . GLY A 1 81 ? 7.765 -3.174 -11.230 1.00 95.88 81 GLY A N 1
ATOM 631 C CA . GLY A 1 81 ? 6.463 -3.711 -11.637 1.00 95.88 81 GLY A CA 1
ATOM 632 C C . GLY A 1 81 ? 5.967 -3.180 -12.992 1.00 95.88 81 GLY A C 1
ATOM 633 O O . GLY A 1 81 ? 4.755 -3.072 -13.210 1.00 95.88 81 GLY A O 1
ATOM 634 N N . GLY A 1 82 ? 6.891 -2.823 -13.889 1.00 96.81 82 GLY A N 1
ATOM 635 C CA . GLY A 1 82 ? 6.601 -2.249 -15.205 1.00 96.81 82 GLY A CA 1
ATOM 636 C C . GLY A 1 82 ? 6.163 -0.784 -15.175 1.00 96.81 82 GLY A C 1
ATOM 637 O O . GLY A 1 82 ? 5.505 -0.332 -16.108 1.00 96.81 82 GLY A O 1
ATOM 638 N N . LEU A 1 83 ? 6.460 -0.053 -14.096 1.00 97.56 83 LEU A N 1
ATOM 639 C CA . LEU A 1 83 ? 6.168 1.374 -13.973 1.00 97.56 83 LEU A CA 1
ATOM 640 C C . LEU A 1 83 ? 7.454 2.167 -13.773 1.00 97.56 83 LEU A C 1
ATOM 642 O O . LEU A 1 83 ? 8.236 1.897 -12.857 1.00 97.56 83 LEU A O 1
ATOM 646 N N . THR A 1 84 ? 7.615 3.205 -14.586 1.00 97.31 84 THR A N 1
ATOM 647 C CA . THR A 1 84 ? 8.674 4.205 -14.435 1.00 97.31 84 THR A CA 1
ATOM 648 C C . THR A 1 84 ? 8.477 5.024 -13.156 1.00 97.31 84 THR A C 1
ATOM 650 O O . THR A 1 84 ? 7.396 5.062 -12.555 1.00 97.31 84 THR A O 1
ATOM 653 N N . LYS A 1 85 ? 9.517 5.755 -12.744 1.00 96.25 85 LYS A N 1
ATOM 654 C CA . LYS A 1 85 ? 9.444 6.748 -11.660 1.00 96.25 85 LYS A CA 1
ATOM 655 C C . LYS A 1 85 ? 8.268 7.717 -11.816 1.00 96.25 85 LYS A C 1
ATOM 657 O O . LYS A 1 85 ? 7.545 7.966 -10.850 1.00 96.25 85 LYS A O 1
ATOM 662 N N . ALA A 1 86 ? 8.072 8.258 -13.020 1.00 95.75 86 ALA A N 1
ATOM 663 C CA . ALA A 1 86 ? 7.033 9.249 -13.297 1.00 95.75 86 ALA A CA 1
ATOM 664 C C . ALA A 1 86 ? 5.624 8.659 -13.130 1.00 95.75 86 ALA A C 1
ATOM 666 O O . ALA A 1 86 ? 4.779 9.252 -12.457 1.00 95.75 86 ALA A O 1
ATOM 667 N N . GLU A 1 87 ? 5.394 7.458 -13.665 1.00 96.75 87 GLU A N 1
ATOM 668 C CA . GLU A 1 87 ? 4.108 6.753 -13.569 1.00 96.75 87 GLU A CA 1
ATOM 669 C C . GLU A 1 87 ? 3.793 6.313 -12.133 1.00 96.75 87 GLU A C 1
ATOM 671 O O . GLU A 1 87 ? 2.638 6.298 -11.706 1.00 96.75 87 GLU A O 1
ATOM 676 N N . ARG A 1 88 ? 4.829 5.999 -11.350 1.00 97.31 88 ARG A N 1
ATOM 677 C CA . ARG A 1 88 ? 4.710 5.532 -9.964 1.00 97.31 88 ARG A CA 1
ATOM 678 C C . ARG A 1 88 ? 4.640 6.667 -8.940 1.00 97.31 88 ARG A C 1
ATOM 680 O O . ARG A 1 88 ? 4.138 6.466 -7.835 1.00 97.31 88 ARG A O 1
ATOM 687 N N . ALA A 1 89 ? 5.065 7.880 -9.291 1.00 96.62 89 ALA A N 1
ATOM 688 C CA . ALA A 1 89 ? 4.979 9.060 -8.429 1.00 96.62 89 ALA A CA 1
ATOM 689 C C . ALA A 1 89 ? 3.574 9.319 -7.828 1.00 96.62 89 ALA A C 1
ATOM 691 O O . ALA A 1 89 ? 3.490 9.556 -6.618 1.00 96.62 89 ALA A O 1
ATOM 692 N N . PRO A 1 90 ? 2.455 9.272 -8.585 1.00 96.88 90 PRO A N 1
ATOM 693 C CA . PRO A 1 90 ? 1.120 9.408 -7.997 1.00 96.88 90 PRO A CA 1
ATOM 694 C C . PRO A 1 90 ? 0.745 8.253 -7.060 1.00 96.88 90 PRO A C 1
ATOM 696 O O . PRO A 1 90 ? 0.011 8.487 -6.097 1.00 96.88 90 PRO A O 1
ATOM 699 N N . LEU A 1 91 ? 1.244 7.037 -7.304 1.00 96.25 91 LEU A N 1
ATOM 700 C CA . LEU A 1 91 ? 1.001 5.881 -6.437 1.00 96.25 91 LEU A CA 1
ATOM 701 C C . LEU A 1 91 ? 1.696 6.061 -5.088 1.00 96.25 91 LEU A C 1
ATOM 703 O O . LEU A 1 91 ? 1.057 5.894 -4.056 1.00 96.25 91 LEU A O 1
ATOM 707 N N . HIS A 1 92 ? 2.952 6.514 -5.091 1.00 95.81 92 HIS A N 1
ATOM 708 C CA . HIS A 1 92 ? 3.676 6.894 -3.874 1.00 95.81 92 HIS A CA 1
ATOM 709 C C . HIS A 1 92 ? 2.927 7.965 -3.075 1.00 95.81 92 HIS A C 1
ATOM 711 O O . HIS A 1 92 ? 2.678 7.795 -1.883 1.00 95.81 92 HIS A O 1
ATOM 717 N N . ARG A 1 93 ? 2.493 9.048 -3.738 1.00 95.81 93 ARG A N 1
ATOM 718 C CA . ARG A 1 93 ? 1.750 10.137 -3.075 1.00 95.81 93 ARG A CA 1
ATOM 719 C C . ARG A 1 93 ? 0.455 9.658 -2.424 1.00 95.81 93 ARG A C 1
ATOM 721 O O . ARG A 1 93 ? 0.098 10.137 -1.352 1.00 95.81 93 ARG A O 1
ATOM 728 N N . ASN A 1 94 ? -0.252 8.729 -3.061 1.00 95.94 94 ASN A N 1
ATOM 729 C CA . ASN A 1 94 ? -1.558 8.258 -2.603 1.00 95.94 94 ASN A CA 1
ATOM 730 C C . ASN A 1 94 ? -1.508 6.928 -1.841 1.00 95.94 94 ASN A C 1
ATOM 732 O O . ASN A 1 94 ? -2.565 6.431 -1.457 1.00 95.94 94 ASN A O 1
ATOM 736 N N . LEU A 1 95 ? -0.322 6.368 -1.578 1.00 95.56 95 LEU A N 1
ATOM 737 C CA . LEU A 1 95 ? -0.179 5.053 -0.951 1.00 95.56 95 LEU A CA 1
ATOM 738 C C . LEU A 1 95 ? -0.923 4.980 0.387 1.00 95.56 95 LEU A C 1
ATOM 740 O O . LEU A 1 95 ? -1.713 4.068 0.604 1.00 95.56 95 LEU A O 1
ATOM 744 N N . HIS A 1 96 ? -0.773 5.998 1.237 1.00 96.00 96 HIS A N 1
ATOM 745 C CA . HIS A 1 96 ? -1.470 6.097 2.525 1.00 96.00 96 HIS A CA 1
ATOM 746 C C . HIS A 1 96 ? -3.009 6.035 2.409 1.00 96.00 96 HIS A C 1
ATOM 748 O O . HIS A 1 96 ? -3.681 5.623 3.355 1.00 96.00 96 HIS A O 1
ATOM 754 N N . LYS A 1 97 ? -3.572 6.396 1.243 1.00 96.00 97 LYS A N 1
ATOM 755 C CA . LYS A 1 97 ? -5.013 6.360 0.940 1.00 96.00 97 LYS A CA 1
ATOM 756 C C . LYS A 1 97 ? -5.471 5.061 0.276 1.00 96.00 97 LYS A C 1
ATOM 758 O O . LYS A 1 97 ? -6.677 4.905 0.081 1.00 96.00 97 LYS A O 1
ATOM 763 N N . ARG A 1 98 ? -4.564 4.148 -0.094 1.00 94.69 98 ARG A N 1
ATOM 764 C CA . ARG A 1 98 ? -4.914 2.856 -0.707 1.00 94.69 98 ARG A CA 1
ATOM 765 C C . ARG A 1 98 ? -5.868 2.096 0.214 1.00 94.69 98 ARG A C 1
ATOM 767 O O . ARG A 1 98 ? -5.620 2.004 1.413 1.00 94.69 98 ARG A O 1
ATOM 774 N N . ARG A 1 99 ? -6.954 1.568 -0.355 1.00 95.25 99 ARG A N 1
ATOM 775 C CA . ARG A 1 99 ? -7.975 0.775 0.345 1.00 95.25 99 ARG A CA 1
ATOM 776 C C . ARG A 1 99 ? -8.132 -0.584 -0.324 1.00 95.25 99 ARG A C 1
ATOM 778 O O . ARG A 1 99 ? -9.152 -0.846 -0.958 1.00 95.25 99 ARG A O 1
ATOM 785 N N . ASP A 1 100 ? -7.118 -1.435 -0.210 1.00 93.50 100 ASP A N 1
ATOM 786 C CA . ASP A 1 100 ? -7.230 -2.809 -0.693 1.00 93.50 100 ASP A CA 1
ATOM 787 C C . ASP A 1 100 ? -7.828 -3.714 0.395 1.00 93.50 100 ASP A C 1
ATOM 789 O O . ASP A 1 100 ? -7.175 -4.099 1.370 1.00 93.50 100 ASP A O 1
ATOM 793 N N . TYR A 1 101 ? -9.096 -4.090 0.219 1.00 93.69 101 TYR A N 1
ATOM 794 C CA . TYR A 1 101 ? -9.787 -4.990 1.141 1.00 93.69 101 TYR A CA 1
ATOM 795 C C . TYR A 1 101 ? -9.148 -6.379 1.220 1.00 93.69 101 TYR A C 1
ATOM 797 O O . TYR A 1 101 ? -9.280 -7.035 2.253 1.00 93.69 101 TYR A O 1
ATOM 805 N N . ARG A 1 102 ? -8.410 -6.830 0.197 1.00 93.31 102 ARG A N 1
ATOM 806 C CA . ARG A 1 102 ? -7.701 -8.118 0.247 1.00 93.31 102 ARG A CA 1
ATOM 807 C C . ARG A 1 102 ? -6.644 -8.116 1.346 1.00 93.31 102 ARG A C 1
ATOM 809 O O . ARG A 1 102 ? -6.496 -9.120 2.038 1.00 93.31 102 ARG A O 1
ATOM 816 N N . ARG A 1 103 ? -5.959 -6.986 1.557 1.00 94.25 103 ARG A N 1
ATOM 817 C CA . ARG A 1 103 ? -4.970 -6.809 2.635 1.00 94.25 103 ARG A CA 1
ATOM 818 C C . ARG A 1 103 ? -5.635 -6.784 4.007 1.00 94.25 103 ARG A C 1
ATOM 820 O O . ARG A 1 103 ? -5.179 -7.467 4.918 1.00 94.25 103 ARG A O 1
ATOM 827 N N . VAL A 1 104 ? -6.767 -6.090 4.133 1.00 95.75 104 VAL A N 1
ATOM 828 C CA . VAL A 1 104 ? -7.568 -6.080 5.370 1.00 95.75 104 VAL A CA 1
ATOM 829 C C . VAL A 1 104 ? -8.054 -7.490 5.731 1.00 95.75 104 VAL A C 1
ATOM 831 O O . VAL A 1 104 ? -7.952 -7.908 6.882 1.00 95.75 104 VAL A O 1
ATOM 834 N N . VAL A 1 105 ? -8.556 -8.252 4.757 1.00 94.62 105 VAL A N 1
ATOM 835 C CA . VAL A 1 105 ? -8.992 -9.640 4.973 1.00 94.62 105 VAL A CA 1
ATOM 836 C C . VAL A 1 105 ? -7.809 -10.538 5.333 1.00 94.62 105 VAL A C 1
ATOM 838 O O . VAL A 1 105 ? -7.908 -11.299 6.293 1.00 94.62 105 VAL A O 1
ATOM 841 N N . ALA A 1 106 ? -6.681 -10.417 4.627 1.00 92.94 106 ALA A N 1
ATOM 842 C CA . ALA A 1 106 ? -5.465 -11.168 4.931 1.00 92.94 106 ALA A CA 1
ATOM 843 C C . ALA A 1 106 ? -4.978 -10.915 6.369 1.00 92.94 106 ALA A C 1
ATOM 845 O O . ALA A 1 106 ? -4.627 -11.865 7.067 1.00 92.94 106 ALA A O 1
ATOM 846 N N . PHE A 1 107 ? -5.042 -9.668 6.841 1.00 95.12 107 PHE A N 1
ATOM 847 C CA . PHE A 1 107 ? -4.753 -9.326 8.233 1.00 95.12 107 PHE A CA 1
ATOM 848 C C . PHE A 1 107 ? -5.666 -10.077 9.215 1.00 95.12 107 PHE A C 1
ATOM 850 O O . PHE A 1 107 ? -5.188 -10.696 10.163 1.00 95.12 107 PHE A O 1
ATOM 857 N N . PHE A 1 108 ? -6.985 -10.085 8.983 1.00 94.56 108 PHE A N 1
ATOM 858 C CA . PHE A 1 108 ? -7.921 -10.813 9.855 1.00 94.56 108 PHE A CA 1
ATOM 859 C C . PHE A 1 108 ? -7.751 -12.336 9.799 1.00 94.56 108 PHE A C 1
ATOM 861 O O . PHE A 1 108 ? -8.089 -13.016 10.766 1.00 94.56 108 PHE A O 1
ATOM 868 N N . GLN A 1 109 ? -7.197 -12.863 8.707 1.00 91.56 109 GLN A N 1
ATOM 869 C CA . GLN A 1 109 ? -6.780 -14.262 8.577 1.00 91.56 109 GLN A CA 1
ATOM 870 C C . GLN A 1 109 ? -5.454 -14.563 9.301 1.00 91.56 109 GLN A C 1
ATOM 872 O O . GLN A 1 109 ? -4.969 -15.689 9.233 1.00 91.56 109 GLN A O 1
ATOM 877 N N . GLY A 1 110 ? -4.867 -13.584 9.998 1.00 90.38 110 GLY A N 1
ATOM 878 C CA . GLY A 1 110 ? -3.624 -13.740 10.752 1.00 90.38 110 GLY A CA 1
ATOM 879 C C . GLY A 1 110 ? -2.363 -13.647 9.897 1.00 90.38 110 GLY A C 1
ATOM 880 O O . GLY A 1 110 ? -1.291 -14.023 10.363 1.00 90.38 110 GLY A O 1
ATOM 881 N N . ARG A 1 111 ? -2.467 -13.168 8.651 1.00 89.69 111 ARG A N 1
ATOM 882 C CA . ARG A 1 111 ? -1.297 -12.953 7.798 1.00 89.69 111 ARG A CA 1
ATOM 883 C C . ARG A 1 111 ? -0.639 -11.625 8.138 1.00 89.69 111 ARG A C 1
ATOM 885 O O . ARG A 1 111 ? -1.318 -10.610 8.287 1.00 89.69 111 ARG A O 1
ATOM 892 N N . ASP A 1 112 ? 0.684 -11.636 8.174 1.00 88.88 112 ASP A N 1
ATOM 893 C CA . ASP A 1 112 ? 1.481 -10.434 8.371 1.00 88.88 112 ASP A CA 1
ATOM 894 C C . ASP A 1 112 ? 1.631 -9.688 7.041 1.00 88.88 112 ASP A C 1
ATOM 896 O O . ASP A 1 112 ? 2.446 -10.063 6.204 1.00 88.88 112 ASP A O 1
ATOM 900 N N . VAL A 1 113 ? 0.785 -8.687 6.796 1.00 92.06 113 VAL A N 1
ATOM 901 C CA . VAL A 1 113 ? 0.764 -7.892 5.557 1.00 92.06 113 VAL A CA 1
ATOM 902 C C . VAL A 1 113 ? 0.921 -6.413 5.874 1.00 92.06 113 VAL A C 1
ATOM 904 O O . VAL A 1 113 ? 0.406 -5.920 6.878 1.00 92.06 113 VAL A O 1
ATOM 907 N N . HIS A 1 114 ? 1.585 -5.672 4.988 1.00 92.88 114 HIS A N 1
ATOM 908 C CA . HIS A 1 114 ? 1.693 -4.227 5.148 1.00 92.88 114 HIS A CA 1
ATOM 909 C C . HIS A 1 114 ? 0.320 -3.567 4.955 1.00 92.88 114 HIS A C 1
ATOM 911 O O . HIS A 1 114 ? -0.288 -3.674 3.883 1.00 92.88 114 HIS A O 1
ATOM 917 N N . LEU A 1 115 ? -0.144 -2.868 5.992 1.00 95.44 115 LEU A N 1
ATOM 918 C CA . LEU A 1 115 ? -1.369 -2.074 5.974 1.00 95.44 115 LEU A CA 1
ATOM 919 C C . LEU A 1 115 ? -1.024 -0.592 5.875 1.00 95.44 115 LEU A C 1
ATOM 921 O O . LEU A 1 115 ? -0.282 -0.067 6.708 1.00 95.44 115 LEU A O 1
ATOM 925 N N . THR A 1 116 ? -1.627 0.088 4.907 1.00 96.25 116 THR A N 1
ATOM 926 C CA . THR A 1 116 ? -1.583 1.552 4.823 1.00 96.25 116 THR A CA 1
ATOM 927 C C . THR A 1 116 ? -2.400 2.183 5.946 1.00 96.25 116 THR A C 1
ATOM 929 O O . THR A 1 116 ? -3.134 1.508 6.672 1.00 96.25 116 THR A O 1
ATOM 932 N N . GLU A 1 117 ? -2.319 3.503 6.087 1.00 96.25 117 GLU A N 1
ATOM 933 C CA . GLU A 1 117 ? -3.106 4.226 7.084 1.00 96.25 117 GLU A CA 1
ATOM 934 C C . GLU A 1 117 ? -4.619 4.036 6.890 1.00 96.25 117 GLU A C 1
ATOM 936 O O . GLU A 1 117 ? -5.335 3.720 7.844 1.00 96.25 117 GLU A O 1
ATOM 941 N N . ALA A 1 118 ? -5.108 4.126 5.649 1.00 97.25 118 ALA A N 1
ATOM 942 C CA . ALA A 1 118 ? -6.513 3.872 5.348 1.00 97.25 118 ALA A CA 1
ATOM 943 C C . ALA A 1 118 ? -6.930 2.413 5.626 1.00 97.25 118 ALA A C 1
ATOM 945 O O . ALA A 1 118 ? -8.008 2.183 6.175 1.00 97.25 118 ALA A O 1
ATOM 946 N N . GLU A 1 119 ? -6.088 1.427 5.302 1.00 97.88 119 GLU A N 1
ATOM 947 C CA . GLU A 1 119 ? -6.348 0.006 5.588 1.00 97.88 119 GLU A CA 1
ATOM 948 C C . GLU A 1 119 ? -6.354 -0.281 7.098 1.00 97.88 119 GLU A C 1
ATOM 950 O O . GLU A 1 119 ? -7.251 -0.959 7.608 1.00 97.88 119 GLU A O 1
ATOM 955 N N . ARG A 1 120 ? -5.404 0.299 7.842 1.00 97.75 120 ARG A N 1
ATOM 956 C CA . ARG A 1 120 ? -5.336 0.215 9.306 1.00 97.75 120 ARG A CA 1
ATOM 957 C C . ARG A 1 120 ? -6.579 0.826 9.952 1.00 97.75 120 ARG A C 1
ATOM 959 O O . ARG A 1 120 ? -7.115 0.247 10.896 1.00 97.75 120 ARG A O 1
ATOM 966 N N . GLN A 1 121 ? -7.085 1.944 9.429 1.00 97.56 121 GLN A N 1
ATOM 967 C CA . GLN A 1 121 ? -8.329 2.541 9.917 1.00 97.56 121 GLN A CA 1
ATOM 968 C C . GLN A 1 121 ? -9.530 1.600 9.739 1.00 97.56 121 GLN A C 1
ATOM 970 O O . GLN A 1 121 ? -10.318 1.452 10.671 1.00 97.56 121 GLN A O 1
ATOM 975 N N . ILE A 1 122 ? -9.638 0.912 8.597 1.00 97.75 122 ILE A N 1
ATOM 976 C CA . ILE A 1 122 ? -10.702 -0.080 8.361 1.00 97.75 122 ILE A CA 1
ATOM 977 C C . ILE A 1 122 ? -10.618 -1.219 9.386 1.00 97.75 122 ILE A C 1
ATOM 979 O O . ILE A 1 122 ? -11.642 -1.628 9.938 1.00 97.75 122 ILE A O 1
ATOM 983 N N . VAL A 1 123 ? -9.410 -1.713 9.677 1.00 98.00 123 VAL A N 1
ATOM 984 C CA . VAL A 1 123 ? -9.195 -2.737 10.713 1.00 98.00 123 VAL A CA 1
ATOM 985 C C . VAL A 1 123 ? -9.681 -2.252 12.080 1.00 98.00 123 VAL A C 1
ATOM 987 O O . VAL A 1 123 ? -10.375 -2.992 12.777 1.00 98.00 123 VAL A O 1
ATOM 990 N N . ILE A 1 124 ? -9.353 -1.014 12.458 1.00 98.25 124 ILE A N 1
ATOM 991 C CA . ILE A 1 124 ? -9.753 -0.412 13.739 1.00 98.25 124 ILE A CA 1
ATOM 992 C C . ILE A 1 124 ? -11.277 -0.281 13.831 1.00 98.25 124 ILE A C 1
ATOM 994 O O . ILE A 1 124 ? -11.868 -0.689 14.833 1.00 98.25 124 ILE A O 1
ATOM 998 N N . ASP A 1 125 ? -11.917 0.245 12.787 1.00 97.44 125 ASP A N 1
ATOM 999 C CA . ASP A 1 125 ? -13.370 0.426 12.748 1.00 97.44 125 ASP A CA 1
ATOM 1000 C C . ASP A 1 125 ? -14.089 -0.930 12.826 1.00 97.44 125 ASP A C 1
ATOM 1002 O O . ASP A 1 125 ? -15.038 -1.099 13.597 1.00 97.44 125 ASP A O 1
ATOM 1006 N N . HIS A 1 126 ? -13.589 -1.941 12.107 1.00 97.44 126 HIS A N 1
ATOM 1007 C CA . HIS A 1 126 ? -14.113 -3.303 12.191 1.00 97.44 126 HIS A CA 1
ATOM 1008 C C . HIS A 1 126 ? -13.921 -3.906 13.590 1.00 97.44 126 HIS A C 1
ATOM 1010 O O . HIS A 1 126 ? -14.853 -4.491 14.146 1.00 97.44 126 HIS A O 1
ATOM 1016 N N . ALA A 1 127 ? -12.737 -3.749 14.189 1.00 97.50 127 ALA A N 1
ATOM 1017 C CA . ALA A 1 127 ? -12.442 -4.230 15.536 1.00 97.50 127 ALA A CA 1
ATOM 1018 C C . ALA A 1 127 ? -13.382 -3.603 16.578 1.00 97.50 127 ALA A C 1
ATOM 1020 O O . ALA A 1 127 ? -13.878 -4.309 17.460 1.00 97.50 127 ALA A O 1
ATOM 1021 N N . TYR A 1 128 ? -13.687 -2.308 16.444 1.00 97.38 128 TYR A N 1
ATOM 1022 C CA . TYR A 1 128 ? -14.663 -1.621 17.287 1.00 97.38 128 TYR A CA 1
ATOM 1023 C C . TYR A 1 128 ? -16.066 -2.226 17.151 1.00 97.38 128 TYR A C 1
ATOM 1025 O O . TYR A 1 128 ? -16.659 -2.612 18.159 1.00 97.38 128 TYR A O 1
ATOM 1033 N N . VAL A 1 129 ? -16.575 -2.386 15.922 1.00 95.38 129 VAL A N 1
ATOM 1034 C CA . VAL A 1 129 ? -17.907 -2.977 15.673 1.00 95.38 129 VAL A CA 1
ATOM 1035 C C . VAL A 1 129 ? -17.994 -4.410 16.208 1.00 95.38 129 VAL A C 1
ATOM 1037 O O . VAL A 1 129 ? -19.031 -4.831 16.714 1.00 95.38 129 VAL A O 1
ATOM 1040 N N . ARG A 1 130 ? -16.887 -5.157 16.160 1.00 96.44 130 ARG A N 1
ATOM 1041 C CA . ARG A 1 130 ? -16.774 -6.513 16.718 1.00 96.44 130 ARG A CA 1
ATOM 1042 C C . ARG A 1 130 ? -16.558 -6.559 18.234 1.00 96.44 130 ARG A C 1
ATOM 1044 O O . ARG A 1 130 ? -16.417 -7.653 18.778 1.00 96.44 130 ARG A O 1
ATOM 1051 N N . GLY A 1 131 ? -16.497 -5.417 18.918 1.00 97.06 131 GLY A N 1
ATOM 1052 C CA . GLY A 1 131 ? -16.319 -5.347 20.369 1.00 97.06 131 GLY A CA 1
ATOM 1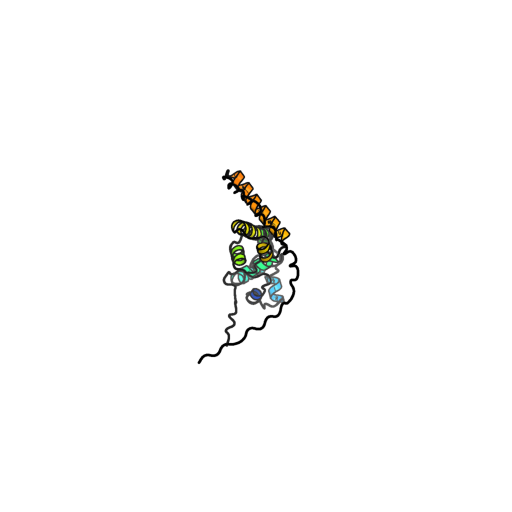053 C C . GLY A 1 131 ? -14.946 -5.821 20.850 1.00 97.06 131 GLY A C 1
ATOM 1054 O O . GLY A 1 131 ? -14.832 -6.392 21.936 1.00 97.06 131 GLY A O 1
ATOM 1055 N N . TRP A 1 132 ? -13.892 -5.634 20.049 1.00 97.88 132 TRP A N 1
ATOM 1056 C CA . TRP A 1 132 ? -12.542 -6.016 20.454 1.00 97.88 132 TRP A CA 1
ATOM 1057 C C . TRP A 1 132 ? -12.080 -5.226 21.680 1.00 97.88 132 TRP A C 1
ATOM 1059 O O . TRP A 1 132 ? -12.288 -4.018 21.800 1.00 97.88 132 TRP A O 1
ATOM 1069 N N . ARG A 1 133 ? -11.387 -5.918 22.588 1.00 98.25 133 ARG A N 1
ATOM 1070 C CA . ARG A 1 133 ? -10.689 -5.282 23.710 1.00 98.25 133 ARG A CA 1
ATOM 1071 C C . ARG A 1 133 ? -9.407 -4.594 23.216 1.00 98.25 133 ARG A C 1
ATOM 1073 O O . ARG A 1 133 ? -8.772 -5.129 22.303 1.00 98.25 133 ARG A O 1
ATOM 1080 N N . PRO A 1 134 ? -8.953 -3.503 23.869 1.00 98.38 134 PRO A 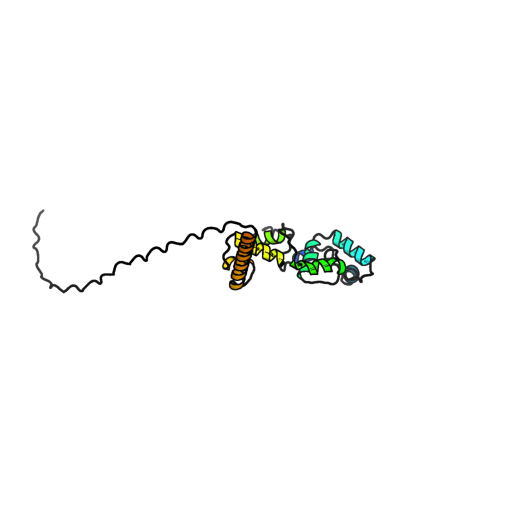N 1
ATOM 1081 C CA . PRO A 1 134 ? -7.700 -2.829 23.515 1.00 98.38 134 PRO A CA 1
ATOM 1082 C C . PRO A 1 134 ? -6.492 -3.770 23.469 1.00 98.38 134 PRO A C 1
ATOM 1084 O O . PRO A 1 134 ? -5.654 -3.637 22.590 1.00 98.38 134 PRO A O 1
ATOM 1087 N N . ASP A 1 135 ? -6.443 -4.756 24.371 1.00 98.38 135 ASP A N 1
ATOM 1088 C CA . ASP A 1 135 ? -5.369 -5.756 24.453 1.00 98.38 135 ASP A CA 1
ATOM 1089 C C . ASP A 1 135 ? -5.238 -6.564 23.149 1.00 98.38 135 ASP A C 1
ATOM 1091 O O . ASP A 1 135 ? -4.144 -6.753 22.626 1.00 98.38 135 ASP A O 1
ATOM 1095 N N . ARG A 1 136 ? -6.375 -6.986 22.580 1.00 97.75 136 ARG A N 1
ATOM 1096 C CA . ARG A 1 136 ? -6.416 -7.765 21.337 1.00 97.75 136 ARG A CA 1
ATOM 1097 C C . ARG A 1 136 ? -5.993 -6.923 20.136 1.00 97.75 136 ARG A C 1
ATOM 1099 O O . ARG A 1 136 ? -5.244 -7.405 19.296 1.00 97.75 136 ARG A O 1
ATOM 1106 N N . LEU A 1 137 ? -6.464 -5.675 20.062 1.00 97.81 137 LEU A N 1
ATOM 1107 C CA . LEU A 1 137 ? -6.092 -4.759 18.980 1.00 97.81 137 LEU A CA 1
ATOM 1108 C C . LEU A 1 137 ? -4.602 -4.393 19.037 1.00 97.81 137 LEU A C 1
ATOM 1110 O O . LEU A 1 137 ? -3.953 -4.340 17.998 1.00 97.81 137 LEU A O 1
ATOM 1114 N N . ALA A 1 138 ? -4.069 -4.177 20.242 1.00 97.88 138 ALA A N 1
ATOM 1115 C CA . ALA A 1 138 ? -2.661 -3.874 20.470 1.00 97.88 138 ALA A CA 1
ATOM 1116 C C . ALA A 1 138 ? -1.746 -4.979 19.933 1.00 97.88 138 ALA A C 1
ATOM 1118 O O . ALA A 1 138 ? -0.826 -4.691 19.175 1.00 97.88 138 ALA A O 1
ATOM 1119 N N . ILE A 1 139 ? -2.057 -6.237 20.261 1.00 96.38 139 ILE A N 1
ATOM 1120 C CA . ILE A 1 139 ? -1.323 -7.400 19.749 1.00 96.38 139 ILE A CA 1
ATOM 1121 C C . ILE A 1 139 ? -1.479 -7.502 18.230 1.00 96.38 139 ILE A C 1
ATOM 1123 O O . ILE A 1 139 ? -0.493 -7.655 17.522 1.00 96.38 139 ILE A O 1
ATOM 1127 N N . ALA A 1 140 ? -2.700 -7.386 17.706 1.00 95.19 140 ALA A N 1
ATOM 1128 C CA . ALA A 1 140 ? -2.932 -7.580 16.278 1.00 95.19 140 ALA A CA 1
ATOM 1129 C C . ALA A 1 140 ? -2.205 -6.533 15.412 1.00 95.19 140 ALA A C 1
ATOM 1131 O O . ALA A 1 140 ? -1.620 -6.887 14.400 1.00 95.19 140 ALA A O 1
ATOM 1132 N N . LEU A 1 141 ? -2.203 -5.256 15.816 1.00 95.81 141 LEU A N 1
ATOM 1133 C CA . LEU A 1 141 ? -1.547 -4.167 15.076 1.00 95.81 141 LEU A CA 1
ATOM 1134 C C . LEU A 1 141 ? -0.103 -3.875 15.517 1.00 95.81 141 LEU A C 1
ATOM 1136 O O . LEU A 1 141 ? 0.487 -2.924 14.999 1.00 95.81 141 LEU A O 1
ATOM 1140 N N . GLN A 1 142 ? 0.436 -4.640 16.473 1.00 94.62 142 GLN A N 1
ATOM 1141 C CA . GLN A 1 142 ? 1.760 -4.428 17.075 1.00 94.62 142 GLN A CA 1
ATOM 1142 C C . GLN A 1 142 ? 1.953 -2.982 17.578 1.00 94.62 142 GLN A C 1
ATOM 1144 O O . GLN A 1 142 ? 2.926 -2.301 17.264 1.00 94.62 142 GLN A O 1
ATOM 1149 N N . ILE A 1 143 ? 0.982 -2.483 18.349 1.00 97.06 143 ILE A N 1
ATOM 1150 C CA . ILE A 1 143 ? 0.994 -1.135 18.942 1.00 97.06 143 ILE A CA 1
ATOM 1151 C C . ILE A 1 143 ? 0.842 -1.196 20.460 1.00 97.06 143 ILE A C 1
ATOM 1153 O O . ILE A 1 143 ? 0.423 -2.204 21.026 1.00 97.06 143 ILE A O 1
ATOM 1157 N N . SER A 1 144 ? 1.122 -0.084 21.142 1.00 98.44 144 SER A N 1
ATOM 1158 C CA . SER A 1 144 ? 0.911 -0.012 22.586 1.00 98.44 144 SER A CA 1
ATOM 1159 C C . SER A 1 144 ? -0.573 -0.157 22.950 1.00 98.44 144 SER A C 1
ATOM 1161 O O . SER A 1 144 ? -1.473 0.328 22.258 1.00 98.44 144 SER A O 1
ATOM 1163 N N . ARG A 1 145 ? -0.840 -0.778 24.105 1.00 98.50 145 ARG A N 1
ATOM 1164 C CA . ARG A 1 145 ? -2.194 -0.916 24.666 1.00 98.50 145 ARG A CA 1
ATOM 1165 C C . ARG A 1 145 ? -2.909 0.429 24.816 1.00 98.50 145 ARG A C 1
ATOM 1167 O O . ARG A 1 145 ? -4.117 0.514 24.601 1.00 98.50 145 ARG A O 1
ATOM 1174 N N . THR A 1 146 ? -2.174 1.467 25.216 1.00 98.62 146 THR A N 1
ATOM 1175 C CA . THR A 1 146 ? -2.724 2.819 25.375 1.00 98.62 146 THR A CA 1
ATOM 1176 C C . THR A 1 146 ? -3.152 3.390 24.032 1.00 98.62 146 THR A C 1
ATOM 1178 O O . THR A 1 146 ? -4.299 3.809 23.909 1.00 98.62 146 THR A O 1
ATOM 1181 N N . HIS A 1 147 ? -2.309 3.277 23.006 1.00 98.25 147 HIS A N 1
ATOM 1182 C CA . HIS A 1 147 ? -2.658 3.725 21.662 1.00 98.25 147 HIS A CA 1
ATOM 1183 C C . HIS A 1 147 ? -3.867 2.954 21.103 1.00 98.25 147 HIS A C 1
ATOM 1185 O O . HIS A 1 147 ? -4.814 3.560 20.611 1.00 98.25 147 HIS A O 1
ATOM 1191 N N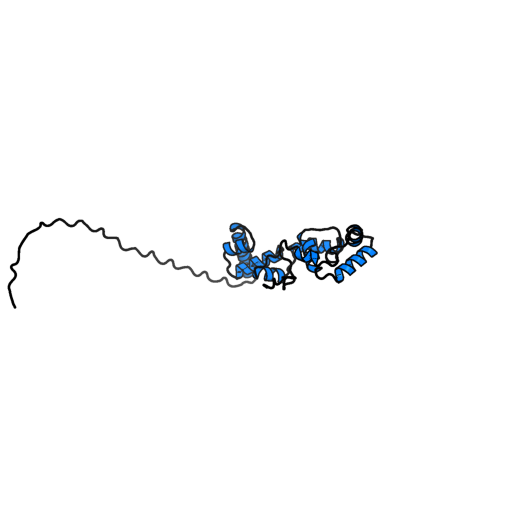 . ALA A 1 148 ? -3.913 1.629 21.273 1.00 98.44 148 ALA A N 1
ATOM 1192 C CA . ALA A 1 148 ? -5.067 0.822 20.871 1.00 98.44 148 ALA A CA 1
ATOM 1193 C C . ALA A 1 148 ? -6.375 1.262 21.559 1.00 98.44 148 ALA A C 1
ATOM 1195 O O . ALA A 1 148 ? -7.435 1.288 20.932 1.00 98.44 148 ALA A O 1
ATOM 1196 N N . ARG A 1 149 ? -6.316 1.636 22.846 1.00 98.56 149 ARG A N 1
ATOM 1197 C CA . ARG A 1 149 ? -7.470 2.170 23.588 1.00 98.56 149 ARG A CA 1
ATOM 1198 C C . ARG A 1 149 ? -7.960 3.484 22.985 1.00 98.56 149 ARG A C 1
ATOM 1200 O O . ARG A 1 149 ? -9.169 3.658 22.831 1.00 98.56 149 ARG A O 1
ATOM 1207 N N . ASP A 1 150 ? -7.044 4.385 22.656 1.00 98.50 150 ASP A N 1
ATOM 1208 C CA . ASP A 1 150 ? -7.385 5.691 22.095 1.00 98.50 150 ASP A CA 1
ATOM 1209 C C . ASP A 1 150 ? -7.974 5.558 20.688 1.00 98.50 150 ASP A C 1
ATOM 1211 O O . ASP A 1 150 ? -8.990 6.184 20.397 1.00 98.50 150 ASP A O 1
ATOM 1215 N N . LEU A 1 151 ? -7.439 4.658 19.859 1.00 98.25 151 LEU A N 1
ATOM 1216 C CA . LEU A 1 151 ? -7.992 4.349 18.536 1.00 98.25 151 LEU A CA 1
ATOM 1217 C C . LEU A 1 151 ? -9.420 3.790 18.618 1.00 98.25 151 LEU A C 1
ATOM 1219 O O . LEU A 1 151 ? -10.304 4.244 17.894 1.00 98.25 151 LEU A O 1
ATOM 1223 N N . LEU A 1 152 ? -9.688 2.862 19.543 1.00 98.44 152 LEU A N 1
ATOM 1224 C CA . LEU A 1 152 ? -11.046 2.346 19.763 1.00 98.44 152 LEU A CA 1
ATOM 1225 C C . LEU A 1 152 ? -12.001 3.433 20.281 1.00 98.44 152 LEU A C 1
ATOM 1227 O O . LEU A 1 152 ? -13.177 3.446 19.916 1.00 98.44 152 LEU A O 1
ATOM 1231 N N . ARG A 1 153 ? -11.511 4.370 21.104 1.00 98.00 153 ARG A N 1
ATOM 1232 C CA . ARG A 1 153 ? -12.291 5.537 21.540 1.00 98.00 153 ARG A CA 1
ATOM 1233 C C . ARG A 1 153 ? -12.604 6.467 20.367 1.00 98.00 153 ARG A C 1
ATOM 1235 O O . ARG A 1 153 ? -13.739 6.921 20.250 1.00 98.00 153 ARG A O 1
ATOM 1242 N N . GLN A 1 154 ? -11.634 6.736 19.497 1.00 97.88 154 GLN A N 1
ATOM 1243 C CA . GLN A 1 154 ? -11.843 7.541 18.294 1.00 97.88 154 GLN A CA 1
ATOM 1244 C C . GLN A 1 154 ? -12.869 6.887 17.360 1.00 97.88 154 GLN A C 1
ATOM 1246 O O . GLN A 1 154 ? -13.776 7.573 16.898 1.00 97.88 154 GLN A O 1
ATOM 1251 N N . ALA A 1 155 ? -12.795 5.569 17.147 1.00 97.25 155 ALA A N 1
ATOM 1252 C CA . ALA A 1 155 ? -13.791 4.828 16.371 1.00 97.25 155 ALA A CA 1
ATOM 1253 C C . ALA A 1 155 ? -15.203 4.948 16.976 1.00 97.25 155 ALA A C 1
ATOM 1255 O O . ALA A 1 155 ? -16.162 5.235 16.261 1.00 97.25 155 ALA A O 1
ATOM 1256 N N . ALA A 1 156 ? -15.330 4.834 18.303 1.00 96.00 156 ALA A N 1
ATOM 1257 C CA . ALA A 1 156 ? -16.601 5.051 18.995 1.00 96.00 156 ALA A CA 1
ATOM 1258 C C . ALA A 1 156 ? -17.150 6.469 18.776 1.00 96.00 156 ALA A C 1
ATOM 1260 O O . ALA A 1 156 ? -18.334 6.638 18.490 1.00 96.00 156 ALA A O 1
ATOM 1261 N N . ASN A 1 157 ? -16.292 7.488 18.871 1.00 96.00 157 ASN A N 1
ATOM 1262 C CA . ASN A 1 157 ? -16.681 8.876 18.635 1.00 96.00 157 ASN A CA 1
ATOM 1263 C C . ASN A 1 157 ? -17.129 9.107 17.186 1.00 96.00 157 ASN A C 1
ATOM 1265 O O . ASN A 1 157 ? -18.133 9.781 16.982 1.00 96.00 157 ASN A O 1
ATOM 1269 N N . LYS A 1 158 ? -16.451 8.505 16.196 1.00 94.06 158 LYS A N 1
ATOM 1270 C CA . LYS A 1 158 ? -16.866 8.560 14.782 1.00 94.06 158 LYS A CA 1
ATOM 1271 C C . LYS A 1 158 ? -18.271 7.989 14.582 1.00 94.06 158 LYS A C 1
ATOM 1273 O O . LYS A 1 158 ? -19.080 8.582 13.877 1.00 94.06 158 LYS A O 1
ATOM 1278 N N . VAL A 1 159 ? -18.584 6.861 15.224 1.00 92.50 159 VAL A N 1
ATOM 1279 C CA . VAL A 1 159 ? -19.929 6.264 15.159 1.00 92.50 159 VAL A CA 1
ATOM 1280 C C . VAL A 1 159 ? -20.967 7.150 15.847 1.00 92.50 159 VAL A C 1
ATOM 1282 O O . VAL A 1 159 ? -22.037 7.369 15.290 1.00 92.50 159 VAL A O 1
ATOM 1285 N N . LEU A 1 160 ? -20.650 7.711 17.017 1.00 91.06 160 LEU A N 1
ATOM 1286 C CA . LEU A 1 160 ? -21.547 8.633 17.722 1.00 91.06 160 LEU A CA 1
ATOM 1287 C C . LEU A 1 160 ? -21.838 9.906 16.914 1.00 91.06 160 LEU A C 1
ATOM 1289 O O . LEU A 1 160 ? -22.977 10.370 16.900 1.00 91.06 160 LEU A O 1
ATOM 1293 N N . ASP A 1 161 ? -20.822 10.467 16.262 1.00 92.31 161 ASP A N 1
ATOM 1294 C CA . ASP A 1 161 ? -20.952 11.653 15.416 1.00 92.31 161 ASP A CA 1
ATOM 1295 C C . ASP A 1 161 ? -21.801 11.373 14.170 1.00 92.31 161 ASP A C 1
ATOM 1297 O O . ASP A 1 161 ? -22.750 12.105 13.874 1.00 92.31 161 ASP A O 1
ATOM 1301 N N . ARG A 1 162 ? -21.553 10.233 13.513 1.00 91.75 162 ARG A N 1
ATOM 1302 C CA . ARG A 1 162 ? -22.399 9.717 12.434 1.00 91.75 162 ARG A CA 1
ATOM 1303 C C . ARG A 1 162 ? -23.854 9.602 12.893 1.00 91.75 162 ARG A C 1
ATOM 1305 O O . ARG A 1 162 ? -24.741 10.161 12.260 1.00 91.75 162 ARG A O 1
ATOM 1312 N N . ASP A 1 163 ? -24.110 8.910 13.998 1.00 91.62 163 ASP A N 1
ATOM 1313 C CA . ASP A 1 163 ? -25.467 8.670 14.498 1.00 91.62 163 ASP A CA 1
ATOM 1314 C C . ASP A 1 163 ? -26.185 9.977 14.849 1.00 91.62 163 ASP A C 1
ATOM 1316 O O . ASP A 1 163 ? -27.371 10.121 14.559 1.00 91.62 163 ASP A O 1
ATOM 1320 N N . ARG A 1 164 ? -25.463 10.959 15.408 1.00 90.62 164 ARG A N 1
ATOM 1321 C CA . ARG A 1 164 ? -25.984 12.314 15.635 1.00 90.62 164 ARG A CA 1
ATOM 1322 C C . ARG A 1 164 ? -26.368 12.989 14.320 1.00 90.62 164 ARG A C 1
ATOM 1324 O O . ARG A 1 164 ? -27.439 13.583 14.252 1.00 90.62 164 ARG A O 1
ATOM 1331 N N . THR A 1 165 ? -25.509 12.891 13.309 1.00 92.50 165 THR A N 1
ATOM 1332 C CA . THR A 1 165 ? -25.720 13.501 11.989 1.00 92.50 165 THR A CA 1
ATOM 1333 C C . THR A 1 165 ? -26.947 12.915 11.291 1.00 92.50 165 THR A C 1
ATOM 1335 O O . THR A 1 165 ? -27.752 13.662 10.746 1.00 92.50 165 THR A O 1
ATOM 1338 N N . TYR A 1 166 ? -27.151 11.598 11.375 1.00 91.19 166 TYR A N 1
ATOM 1339 C CA . TYR A 1 166 ? -28.301 10.920 10.763 1.00 91.19 166 TYR A CA 1
ATOM 1340 C C . TYR A 1 166 ? -29.526 10.789 11.688 1.00 91.19 166 TYR A C 1
ATOM 1342 O O . TYR A 1 166 ? -30.465 10.071 11.355 1.00 91.19 166 TYR A O 1
ATOM 1350 N N . GLY A 1 167 ? -29.537 11.444 12.856 1.00 86.62 167 GLY A N 1
ATOM 1351 C CA . GLY A 1 167 ? -30.677 11.419 13.783 1.00 86.62 167 GLY A CA 1
ATOM 1352 C C . GLY A 1 167 ? -30.999 10.037 14.372 1.00 86.62 167 GLY A C 1
ATOM 1353 O O . GLY A 1 167 ? -32.135 9.795 14.781 1.00 86.62 167 GLY A O 1
ATOM 1354 N N . MET A 1 168 ? -30.029 9.117 14.422 1.00 83.94 168 MET A N 1
ATOM 1355 C CA . MET A 1 168 ? -30.265 7.759 14.909 1.00 83.94 168 MET A CA 1
ATOM 1356 C C . MET A 1 168 ? -30.553 7.745 16.424 1.00 83.94 168 MET A C 1
ATOM 1358 O O . MET A 1 168 ? -29.848 8.403 17.201 1.00 83.94 168 MET A O 1
ATOM 1362 N N . PRO A 1 169 ? -31.567 6.983 16.887 1.00 75.12 169 PRO A N 1
ATOM 1363 C CA . PRO A 1 169 ? -31.906 6.912 18.303 1.00 75.12 169 PRO A CA 1
ATOM 1364 C C . PRO A 1 169 ? -30.734 6.391 19.138 1.00 75.12 169 PRO A C 1
ATOM 1366 O O . PRO A 1 169 ? -30.191 5.317 18.878 1.00 75.12 169 PRO A O 1
ATOM 1369 N N . LYS A 1 170 ? -30.370 7.118 20.201 1.00 70.81 170 LYS A N 1
ATOM 1370 C CA . LYS A 1 170 ? -29.331 6.652 21.127 1.00 70.81 170 LYS A CA 1
ATOM 1371 C C . LYS A 1 170 ? -29.800 5.373 21.832 1.00 70.81 170 LYS A C 1
ATOM 1373 O O . LYS A 1 170 ? -30.896 5.372 22.405 1.00 70.81 170 LYS A O 1
ATOM 1378 N N . PRO A 1 171 ? -28.979 4.309 21.891 1.00 65.38 171 PRO A N 1
ATOM 1379 C CA . PRO A 1 171 ? -29.314 3.141 22.691 1.00 65.38 171 PRO A CA 1
ATOM 1380 C C . PRO A 1 171 ? -29.471 3.559 24.159 1.00 65.38 171 PRO A C 1
ATOM 1382 O O . PRO A 1 171 ? -28.587 4.190 24.748 1.00 65.38 171 PRO A O 1
ATOM 1385 N N . LYS A 1 172 ? -30.622 3.231 24.762 1.00 66.25 172 LYS A N 1
ATOM 1386 C CA . LYS A 1 172 ? -30.910 3.545 26.169 1.00 66.25 172 LYS A CA 1
ATOM 1387 C C . LYS A 1 172 ? -29.838 2.894 27.052 1.00 66.25 172 LYS A C 1
ATOM 1389 O O . LYS A 1 172 ? -29.703 1.671 27.062 1.00 66.25 172 LYS A O 1
ATOM 1394 N N . LYS A 1 173 ? -29.082 3.689 27.821 1.00 63.62 173 LYS A N 1
ATOM 1395 C CA . LYS A 1 173 ? -28.132 3.156 28.813 1.00 63.62 173 LYS A CA 1
ATOM 1396 C C . LYS A 1 173 ? -28.913 2.334 29.845 1.00 63.62 173 LYS A C 1
ATOM 1398 O O . LYS A 1 173 ? -29.632 2.903 30.663 1.00 63.62 173 LYS A O 1
ATOM 1403 N N . LYS A 1 174 ? -28.765 1.004 29.845 1.00 57.91 174 LYS A N 1
ATOM 1404 C CA . LYS A 1 174 ? -29.241 0.170 30.959 1.00 57.91 174 LYS A CA 1
ATOM 1405 C C . LYS A 1 174 ? -28.433 0.555 32.204 1.00 57.91 174 LYS A C 1
ATOM 1407 O O . LYS A 1 174 ? -27.249 0.237 32.290 1.00 57.91 174 LYS A O 1
ATOM 1412 N N . ARG A 1 175 ? -29.047 1.267 33.159 1.00 57.81 175 ARG A N 1
ATOM 1413 C CA . ARG A 1 175 ? -28.466 1.467 34.499 1.00 57.81 175 ARG A CA 1
ATOM 1414 C C . ARG A 1 175 ? -28.227 0.079 35.098 1.00 57.81 175 ARG A C 1
ATOM 1416 O O . ARG A 1 175 ? -29.186 -0.655 35.323 1.00 57.81 175 ARG A O 1
ATOM 1423 N N . LYS A 1 176 ? -26.966 -0.294 35.348 1.00 59.66 176 LYS A N 1
ATOM 1424 C CA . LYS A 1 176 ? -26.660 -1.432 36.224 1.00 59.66 176 LYS A CA 1
ATOM 1425 C C . LYS A 1 176 ? -27.258 -1.098 37.592 1.00 59.66 176 LYS A C 1
ATOM 1427 O O . LYS A 1 176 ? -26.806 -0.149 38.228 1.00 59.66 176 LYS A O 1
ATOM 1432 N N . LYS A 1 177 ? -28.291 -1.832 38.021 1.00 54.88 177 LYS A N 1
ATOM 1433 C CA . LYS A 1 177 ? -28.708 -1.827 39.427 1.00 54.88 177 LYS A CA 1
ATOM 1434 C C . LYS A 1 177 ? -27.521 -2.369 40.219 1.00 54.88 177 LYS A C 1
ATOM 1436 O O . LYS A 1 177 ? -27.145 -3.524 40.039 1.00 54.88 177 LYS A O 1
ATOM 1441 N N . ILE A 1 178 ? -26.888 -1.514 41.013 1.00 59.12 178 ILE A N 1
ATOM 1442 C CA . ILE A 1 178 ? -25.931 -1.949 42.026 1.00 59.12 178 ILE A CA 1
ATOM 1443 C C . ILE A 1 178 ? -26.776 -2.713 43.046 1.00 59.12 178 ILE A C 1
ATOM 1445 O O . ILE A 1 178 ? -27.665 -2.127 43.661 1.00 59.12 178 ILE A O 1
ATOM 1449 N N . ALA A 1 179 ? -26.583 -4.030 43.138 1.00 62.88 179 ALA A N 1
ATOM 1450 C CA . ALA A 1 179 ? -27.161 -4.798 44.230 1.00 62.88 179 ALA A CA 1
ATOM 1451 C C . ALA A 1 179 ? -26.546 -4.273 45.540 1.00 62.88 179 ALA A C 1
ATOM 1453 O O . ALA A 1 179 ? -25.332 -4.042 45.566 1.00 62.88 179 ALA A O 1
ATOM 1454 N N . PRO A 1 180 ? -27.347 -4.025 46.590 1.00 54.91 180 PRO A N 1
ATOM 1455 C CA . PRO A 1 180 ? -26.809 -3.603 47.876 1.00 54.91 180 PRO A CA 1
ATOM 1456 C C . PRO A 1 180 ? -25.801 -4.648 48.379 1.00 54.91 180 PRO A C 1
ATOM 1458 O O . PRO A 1 180 ? -25.979 -5.838 48.100 1.00 54.91 180 PRO A O 1
ATOM 1461 N N . PRO A 1 181 ? -24.733 -4.229 49.080 1.00 54.97 181 PRO A N 1
ATOM 1462 C CA . PRO A 1 181 ? -23.762 -5.166 49.617 1.00 54.97 181 PRO A CA 1
ATOM 1463 C C . PRO A 1 181 ? -24.483 -6.142 50.549 1.00 54.97 181 PRO A C 1
ATOM 1465 O O . PRO A 1 181 ? -25.115 -5.740 51.524 1.00 54.97 181 PRO A O 1
ATOM 1468 N N . THR A 1 182 ? -24.403 -7.432 50.229 1.00 60.16 182 THR A N 1
ATOM 1469 C CA . THR A 1 182 ? -24.766 -8.513 51.142 1.00 60.16 182 THR A CA 1
ATOM 1470 C C . THR A 1 182 ? -23.906 -8.378 52.390 1.00 60.16 182 THR A C 1
ATOM 1472 O O . THR A 1 182 ? -22.692 -8.576 52.335 1.00 60.16 182 THR A O 1
ATOM 1475 N N . VAL A 1 183 ? -24.535 -7.997 53.500 1.00 54.91 183 VAL A N 1
ATOM 1476 C CA . VAL A 1 183 ? -23.917 -7.977 54.826 1.00 54.91 183 VAL A CA 1
ATOM 1477 C C . VAL A 1 183 ? -23.497 -9.412 55.145 1.00 54.91 183 VAL A C 1
ATOM 1479 O O . VAL A 1 183 ? -24.340 -10.303 55.226 1.00 54.91 183 VAL A O 1
ATOM 1482 N N . ALA A 1 184 ? -22.191 -9.652 55.258 1.00 55.19 184 ALA A N 1
ATOM 1483 C CA . ALA A 1 184 ? -21.674 -10.933 55.721 1.00 55.19 184 ALA A CA 1
ATOM 1484 C C . ALA A 1 184 ? -22.118 -11.158 57.182 1.00 55.19 184 ALA A C 1
ATOM 1486 O O . ALA A 1 184 ? -22.078 -10.205 57.967 1.00 55.19 184 ALA A O 1
ATOM 1487 N N . PRO A 1 185 ? -22.528 -12.376 57.582 1.00 50.78 185 PRO A N 1
ATOM 1488 C CA . PRO A 1 185 ? -22.849 -12.649 58.975 1.00 50.78 185 PRO A CA 1
ATOM 1489 C C . PRO A 1 185 ? -21.595 -12.486 59.835 1.00 50.78 185 PRO A C 1
ATOM 1491 O O . PRO A 1 185 ? -20.513 -12.949 59.469 1.00 50.78 185 PRO A O 1
ATOM 1494 N N . ALA A 1 186 ? -21.747 -11.832 60.985 1.00 49.00 186 ALA A N 1
ATOM 1495 C CA . ALA A 1 186 ? -20.683 -11.668 61.961 1.00 49.00 186 ALA A CA 1
ATOM 1496 C C . ALA A 1 186 ? -20.146 -13.036 62.415 1.00 49.00 186 ALA A C 1
ATOM 1498 O O . ALA A 1 186 ? -20.888 -13.883 62.912 1.00 49.00 186 ALA A O 1
ATOM 1499 N N . THR A 1 187 ? -18.839 -13.243 62.268 1.00 45.94 187 THR A N 1
ATOM 1500 C CA . THR A 1 187 ? -18.117 -14.370 62.862 1.00 45.94 187 THR A CA 1
ATOM 1501 C C . THR A 1 187 ? -18.196 -14.290 64.384 1.00 45.94 187 THR A C 1
ATOM 1503 O O . THR A 1 187 ? -17.572 -13.425 65.001 1.00 45.94 187 THR A O 1
ATOM 1506 N N . ILE A 1 188 ? -18.943 -15.210 64.992 1.00 51.94 188 ILE A N 1
ATOM 1507 C CA . ILE A 1 188 ? -18.931 -15.450 66.436 1.00 51.94 188 ILE A CA 1
ATOM 1508 C C . ILE A 1 188 ? -17.596 -16.126 66.780 1.00 51.94 188 ILE A C 1
ATOM 1510 O O . ILE A 1 188 ? -17.303 -17.221 66.299 1.00 51.94 188 ILE A O 1
ATOM 1514 N N . LYS A 1 189 ? -16.769 -15.469 67.602 1.00 53.62 189 LYS A N 1
ATOM 1515 C CA . LYS A 1 189 ? -15.581 -16.088 68.212 1.00 53.62 189 LYS A CA 1
ATOM 1516 C C . LYS A 1 189 ? -16.032 -17.135 69.245 1.00 53.62 189 LYS A C 1
ATOM 1518 O O . LYS A 1 189 ? -16.869 -16.794 70.081 1.00 53.62 189 LYS A O 1
ATOM 1523 N N . PRO A 1 190 ? -15.478 -18.360 69.268 1.00 44.69 190 PRO A N 1
ATOM 1524 C CA . PRO A 1 190 ? -15.760 -19.301 70.344 1.00 44.69 190 PRO A CA 1
ATOM 1525 C C . PRO A 1 190 ? -15.075 -18.832 71.634 1.00 44.69 190 PRO A C 1
ATOM 1527 O O . PRO A 1 190 ? -13.852 -18.697 71.685 1.00 44.69 190 PRO A O 1
ATOM 1530 N N . GLY A 1 191 ? -15.877 -18.569 72.666 1.00 42.69 191 GLY A N 1
ATOM 1531 C CA . GLY A 1 191 ? -15.412 -18.361 74.034 1.00 42.69 191 GLY A CA 1
ATOM 1532 C C . GLY A 1 191 ? -14.873 -19.655 74.651 1.00 42.69 191 GLY A C 1
ATOM 1533 O O . GLY A 1 191 ? -15.338 -20.753 74.344 1.00 42.69 191 GLY A O 1
ATOM 1534 N N . ALA A 1 192 ? -13.868 -19.496 75.509 1.00 46.50 192 ALA A N 1
ATOM 1535 C CA . ALA A 1 192 ? -13.186 -20.552 76.244 1.00 46.50 192 ALA A CA 1
ATOM 1536 C C . ALA A 1 192 ? -14.154 -21.442 77.047 1.00 46.50 192 ALA A C 1
ATOM 1538 O O . ALA A 1 192 ? -15.034 -20.946 77.750 1.00 46.50 192 ALA A O 1
ATOM 1539 N N . ARG A 1 193 ? -13.955 -22.765 76.979 1.00 46.44 193 ARG A N 1
ATOM 1540 C CA . ARG A 1 193 ? -14.586 -23.721 77.901 1.00 46.44 193 ARG A CA 1
ATOM 1541 C C . ARG A 1 193 ? -13.822 -23.724 79.232 1.00 46.44 193 ARG A C 1
ATOM 1543 O O . ARG A 1 193 ? -12.600 -23.870 79.190 1.00 46.44 193 ARG A O 1
ATOM 1550 N N . PRO A 1 194 ? -14.489 -23.628 80.393 1.00 44.91 194 PRO A N 1
ATOM 1551 C CA . PRO A 1 194 ? -13.845 -23.916 81.666 1.00 44.91 194 PRO A CA 1
ATOM 1552 C C . PRO A 1 194 ? -13.668 -25.431 81.851 1.00 44.91 194 PRO A C 1
ATOM 1554 O O . PRO A 1 194 ? -14.481 -26.235 81.389 1.00 44.91 194 PRO A O 1
ATOM 1557 N N . ALA A 1 195 ? -12.567 -25.801 82.504 1.00 48.09 195 ALA A N 1
ATOM 1558 C CA . ALA A 1 195 ? -12.186 -27.173 82.818 1.00 48.09 195 ALA A CA 1
ATOM 1559 C C . ALA A 1 195 ? -13.122 -27.800 83.867 1.00 48.09 195 ALA A C 1
ATOM 1561 O O . ALA A 1 195 ? -13.512 -27.141 84.829 1.00 48.09 195 ALA A O 1
ATOM 1562 N N . VAL A 1 196 ? -13.431 -29.089 83.698 1.00 46.38 196 VAL A N 1
ATOM 1563 C CA . VAL A 1 196 ? -14.162 -29.921 84.668 1.00 46.38 196 VAL A CA 1
ATOM 1564 C C . VAL A 1 196 ? -13.300 -31.158 84.971 1.00 46.38 196 VAL A C 1
ATOM 1566 O O . VAL A 1 196 ? -12.695 -31.694 84.037 1.00 46.38 196 VAL A O 1
ATOM 1569 N N . PRO A 1 197 ? -13.174 -31.582 86.244 1.00 43.25 197 PRO A N 1
ATOM 1570 C CA . PRO A 1 197 ? -12.156 -32.534 86.671 1.00 43.25 197 PRO A CA 1
ATOM 1571 C C . PRO A 1 197 ? -12.552 -33.993 86.417 1.00 43.25 197 PRO A C 1
ATOM 1573 O O . PRO A 1 197 ? -13.726 -34.353 86.346 1.00 43.25 197 PRO A O 1
ATOM 1576 N N . VAL A 1 198 ? -11.522 -34.828 86.292 1.00 45.72 198 VAL A N 1
ATOM 1577 C CA . VAL A 1 198 ? -11.589 -36.272 86.054 1.00 45.72 198 VAL A CA 1
ATOM 1578 C C . VAL A 1 198 ? -12.088 -36.982 87.314 1.00 45.72 198 VAL A C 1
ATOM 1580 O O . VAL A 1 198 ? -11.422 -36.958 88.346 1.00 45.72 198 VAL A O 1
ATOM 1583 N N . GLY A 1 199 ? -13.252 -37.625 87.214 1.00 37.59 199 GLY A N 1
ATOM 1584 C CA . GLY A 1 199 ? -13.793 -38.544 88.213 1.00 37.59 199 GLY A CA 1
ATOM 1585 C C . GLY A 1 199 ? -13.829 -39.967 87.658 1.00 37.59 199 GLY A C 1
ATOM 1586 O O . GLY A 1 199 ? -14.548 -40.258 86.707 1.00 37.59 199 GLY A O 1
ATOM 1587 N N . SER A 1 200 ? -13.018 -40.834 88.252 1.00 46.34 200 SER A N 1
ATOM 1588 C CA . SER A 1 200 ? -12.930 -42.279 88.042 1.00 46.34 200 SER A CA 1
ATOM 1589 C C . SER A 1 200 ? -14.139 -43.021 88.624 1.00 46.34 200 SER A C 1
ATOM 1591 O O . SER A 1 200 ? -14.437 -42.842 89.804 1.00 46.34 200 SER A O 1
ATOM 1593 N N . ALA A 1 201 ? -14.764 -43.918 87.857 1.00 41.91 201 ALA A N 1
ATOM 1594 C CA . ALA A 1 201 ? -15.617 -44.974 88.404 1.00 41.91 201 ALA A CA 1
ATOM 1595 C C . ALA A 1 201 ? -15.617 -46.208 87.484 1.00 41.91 201 ALA A C 1
ATOM 1597 O O . ALA A 1 201 ? -16.085 -46.165 86.348 1.00 41.91 201 ALA A O 1
ATOM 1598 N N . SER A 1 202 ? -15.048 -47.296 87.998 1.00 46.38 202 SER A N 1
ATOM 1599 C CA . SER A 1 202 ? -15.001 -48.629 87.402 1.00 46.38 202 SER A CA 1
ATOM 1600 C C . SER A 1 202 ? -16.388 -49.280 87.368 1.00 46.38 202 SER A C 1
ATOM 1602 O O . SER A 1 202 ? -17.122 -49.221 88.352 1.00 46.38 202 SER A O 1
ATOM 1604 N N . ALA A 1 203 ? -16.714 -49.962 86.269 1.00 46.34 203 ALA A N 1
ATOM 1605 C CA . ALA A 1 203 ? -17.874 -50.849 86.155 1.00 46.34 203 ALA A CA 1
ATOM 1606 C C . ALA A 1 203 ? -17.433 -52.326 86.248 1.00 46.34 203 ALA A C 1
ATOM 1608 O O . ALA A 1 203 ? -16.392 -52.669 85.680 1.00 46.34 203 ALA A O 1
ATOM 1609 N N . PRO A 1 204 ? -18.192 -53.221 86.909 1.00 50.91 204 PRO A N 1
ATOM 1610 C CA . PRO A 1 204 ? -17.941 -54.656 86.852 1.00 50.91 204 PRO A CA 1
ATOM 1611 C C . PRO A 1 204 ? -18.650 -55.292 85.643 1.00 50.91 204 PRO A C 1
ATOM 1613 O O . PRO A 1 204 ? -19.819 -55.023 85.370 1.00 50.91 204 PRO A O 1
ATOM 1616 N N . LEU A 1 205 ? -17.934 -56.166 84.930 1.00 45.50 205 LEU A N 1
ATOM 1617 C CA . LEU A 1 205 ? -18.468 -57.026 83.871 1.00 45.50 205 LEU A CA 1
ATOM 1618 C C . LEU A 1 205 ? -19.237 -58.209 84.479 1.00 45.50 205 LEU A C 1
ATOM 1620 O O . LEU A 1 205 ? -18.666 -59.039 85.187 1.00 45.50 205 LEU A O 1
ATOM 1624 N N . GLY A 1 206 ? -20.530 -58.290 84.162 1.00 37.78 206 GLY A N 1
ATOM 1625 C CA . GLY A 1 206 ? -21.363 -59.477 84.345 1.00 37.78 206 GLY A CA 1
ATOM 1626 C C . GLY A 1 206 ? -21.172 -60.477 83.199 1.00 37.78 206 GLY A C 1
ATOM 1627 O O . GLY A 1 206 ? -21.041 -60.093 82.039 1.00 37.78 206 GLY A O 1
ATOM 1628 N N . LYS A 1 207 ? -21.141 -61.763 83.560 1.00 43.31 207 LYS A N 1
ATOM 1629 C CA . LYS A 1 207 ? -21.055 -62.942 82.686 1.00 43.31 207 LYS A CA 1
ATOM 1630 C C . LYS A 1 207 ? -22.413 -63.285 82.059 1.00 43.31 207 LYS A C 1
ATOM 1632 O O . LYS A 1 207 ? -23.408 -63.238 82.775 1.00 43.31 207 LYS A O 1
ATOM 1637 N N . ALA A 1 208 ? -22.406 -63.741 80.806 1.00 38.84 208 ALA A N 1
ATOM 1638 C CA . ALA A 1 208 ? -23.285 -64.758 80.190 1.00 38.84 208 ALA A CA 1
ATOM 1639 C C . ALA A 1 208 ? -22.989 -64.763 78.676 1.00 38.84 208 ALA A C 1
ATOM 1641 O O . ALA A 1 208 ? -22.806 -63.686 78.120 1.00 38.84 208 ALA A O 1
ATOM 1642 N N . ALA A 1 209 ? -22.939 -65.852 77.918 1.00 37.41 209 ALA A N 1
ATOM 1643 C CA . ALA A 1 209 ? -22.914 -67.297 78.114 1.00 37.41 209 ALA A CA 1
ATOM 1644 C C . ALA A 1 209 ? -22.279 -67.864 76.828 1.00 37.41 209 ALA A C 1
ATOM 1646 O O . ALA A 1 209 ? -22.428 -67.192 75.778 1.00 37.41 209 ALA A O 1
#

Radius of gyration: 35.88 Å; chains: 1; bounding box: 58×81×115 Å

pLDDT: mean 83.38, std 19.81, range [34.72, 98.62]

Sequence (209 aa):
MRHITTHDAPATGLRGIGDTHWQVRGTCHGMDVEDAEPVFFPGPRDHEDIAEAKELCGWCPVRRDCLDFALENGLKEGIWGGLTKAERAPLHRNLHKRRDYRRVVAFFQGRDVHLTEAERQIVIDHAYVRGWRPDRLAIALQISRTHARDLLRQAANKVLDRDRTYGMPKPKKKRKKIAPPTVAPATIKPGARPAVPVGSASAPLGKAA